Protein AF-A0A949PDV0-F1 (afdb_monomer)

Structure (mmCIF, N/CA/C/O backbone):
data_AF-A0A949PDV0-F1
#
_entry.id   AF-A0A949PDV0-F1
#
loop_
_atom_site.group_PDB
_atom_site.id
_atom_site.type_symbol
_atom_site.label_atom_id
_atom_site.label_alt_id
_atom_site.label_comp_id
_atom_site.label_asym_id
_atom_site.label_entity_id
_atom_site.label_seq_id
_atom_site.pdbx_PDB_ins_code
_atom_site.Cartn_x
_atom_site.Cartn_y
_atom_site.Cartn_z
_atom_site.occupancy
_atom_site.B_iso_or_equiv
_atom_site.auth_seq_id
_atom_site.auth_comp_id
_atom_site.auth_asym_id
_atom_site.auth_atom_id
_atom_site.pdbx_PDB_model_num
ATOM 1 N N . MET A 1 1 ? -20.253 -11.329 19.071 1.00 44.50 1 MET A N 1
ATOM 2 C CA . MET A 1 1 ? -20.147 -9.986 18.462 1.00 44.50 1 MET A CA 1
ATOM 3 C C . MET A 1 1 ? -18.861 -9.946 17.662 1.00 44.50 1 MET A C 1
ATOM 5 O O . MET A 1 1 ? -17.812 -10.178 18.251 1.00 44.50 1 MET A O 1
ATOM 9 N N . HIS A 1 2 ? -18.927 -9.722 16.348 1.00 56.91 2 HIS A N 1
ATOM 10 C CA . HIS A 1 2 ? -17.714 -9.407 15.592 1.00 56.91 2 HIS A CA 1
ATOM 11 C C . HIS A 1 2 ? -17.181 -8.074 16.117 1.00 56.91 2 HIS A C 1
ATOM 13 O O . HIS A 1 2 ? -17.910 -7.084 16.140 1.00 56.91 2 HIS A O 1
ATOM 19 N N . LYS A 1 3 ? -15.952 -8.083 16.635 1.00 70.50 3 LYS A N 1
ATOM 20 C CA . LYS A 1 3 ? -15.282 -6.863 17.076 1.00 70.50 3 LYS A CA 1
ATOM 21 C C . LYS A 1 3 ? -15.014 -6.012 15.840 1.00 70.50 3 LYS A C 1
ATOM 23 O O . LYS A 1 3 ? -14.567 -6.546 14.828 1.00 70.50 3 LYS A O 1
ATOM 28 N N . GLU A 1 4 ? -15.309 -4.722 15.936 1.00 84.19 4 GLU A N 1
ATOM 29 C CA . GLU A 1 4 ? -15.043 -3.775 14.859 1.00 84.19 4 GLU A CA 1
ATOM 30 C C . GLU A 1 4 ? -13.563 -3.852 14.431 1.00 84.19 4 GLU A C 1
ATOM 32 O O . GLU A 1 4 ? -12.682 -3.831 15.305 1.00 84.19 4 GLU A O 1
ATOM 37 N N . PRO A 1 5 ? -13.275 -4.008 13.125 1.00 89.12 5 PRO A N 1
ATOM 38 C CA . PRO A 1 5 ? -11.912 -4.001 12.616 1.00 89.12 5 PRO A CA 1
ATOM 39 C C . PRO A 1 5 ? -11.214 -2.675 12.902 1.00 89.12 5 PRO A C 1
ATOM 41 O O . PRO A 1 5 ? -11.834 -1.615 12.897 1.00 89.12 5 PRO A O 1
ATOM 44 N N . ARG A 1 6 ? -9.897 -2.731 13.102 1.00 95.81 6 ARG A N 1
ATOM 45 C CA . ARG A 1 6 ? -9.082 -1.516 13.209 1.00 95.81 6 ARG A CA 1
ATOM 46 C C . ARG A 1 6 ? -9.005 -0.818 11.854 1.00 95.81 6 ARG A C 1
ATOM 48 O O . ARG A 1 6 ? -8.781 -1.485 10.844 1.00 95.81 6 ARG A O 1
ATOM 55 N N . ILE A 1 7 ? -9.079 0.508 11.849 1.00 98.31 7 ILE A N 1
ATOM 56 C CA . ILE A 1 7 ? -8.706 1.303 10.679 1.00 98.31 7 ILE A CA 1
ATOM 57 C C . ILE A 1 7 ? -7.231 1.658 10.765 1.00 98.31 7 ILE A C 1
ATOM 59 O O . ILE A 1 7 ? -6.751 2.121 11.801 1.00 98.31 7 ILE A O 1
ATOM 63 N N . ILE A 1 8 ? -6.507 1.445 9.675 1.00 98.69 8 ILE A N 1
ATOM 64 C CA . ILE A 1 8 ? -5.105 1.824 9.581 1.00 98.69 8 ILE A CA 1
ATOM 65 C C . ILE A 1 8 ? -4.857 2.765 8.410 1.00 98.69 8 ILE A C 1
ATOM 67 O O . ILE A 1 8 ? -5.465 2.653 7.351 1.00 98.69 8 ILE A O 1
ATOM 71 N N . TYR A 1 9 ? -3.901 3.659 8.611 1.00 98.75 9 TYR A N 1
ATOM 72 C CA . TYR A 1 9 ? -3.373 4.561 7.600 1.00 98.75 9 TYR A CA 1
ATOM 73 C C . TYR A 1 9 ? -1.863 4.414 7.520 1.00 98.75 9 TYR A C 1
ATOM 75 O O . TYR A 1 9 ? -1.213 4.000 8.480 1.00 98.75 9 TYR A O 1
ATOM 83 N N . SER A 1 10 ? -1.276 4.812 6.397 1.00 98.31 10 SER A N 1
ATOM 84 C CA . SER A 1 10 ? 0.177 4.826 6.260 1.00 98.31 10 SER A CA 1
ATOM 85 C C . SER A 1 10 ? 0.655 5.960 5.370 1.00 98.31 10 SER A C 1
ATOM 87 O O . SER A 1 10 ? 0.132 6.127 4.271 1.00 98.31 10 SER A O 1
ATOM 89 N N . LEU A 1 11 ? 1.708 6.664 5.776 1.00 97.75 11 LEU A N 1
ATOM 90 C CA . LEU A 1 11 ? 2.323 7.713 4.969 1.00 97.75 11 LEU A CA 1
ATOM 91 C C . LEU A 1 11 ? 3.849 7.656 5.057 1.00 97.75 11 LEU A C 1
ATOM 93 O O . LEU A 1 11 ? 4.428 7.806 6.131 1.00 97.75 11 LEU A O 1
ATOM 97 N N . SER A 1 12 ? 4.503 7.517 3.902 1.00 96.38 12 SER A N 1
ATOM 98 C CA . SER A 1 12 ? 5.911 7.887 3.764 1.00 96.38 12 SER A CA 1
ATOM 99 C C . SER A 1 12 ? 6.007 9.252 3.093 1.00 96.38 12 SER A C 1
ATOM 101 O O . SER A 1 12 ? 5.534 9.444 1.973 1.00 96.38 12 SER A O 1
ATOM 103 N N . ALA A 1 13 ? 6.638 10.203 3.772 1.00 96.00 13 ALA A N 1
ATOM 104 C CA . ALA A 1 13 ? 6.957 11.509 3.223 1.00 96.00 13 ALA A CA 1
ATOM 105 C C . ALA A 1 13 ? 8.160 11.465 2.271 1.00 96.00 13 ALA A C 1
ATOM 107 O O . ALA A 1 13 ? 8.330 12.381 1.463 1.00 96.00 13 ALA A O 1
ATOM 108 N N . PHE A 1 14 ? 8.982 10.412 2.322 1.00 95.75 14 PHE A N 1
ATOM 109 C CA . PHE A 1 14 ? 10.193 10.308 1.509 1.00 95.75 14 PHE A CA 1
ATOM 110 C C . PHE A 1 14 ? 9.944 10.460 -0.010 1.00 95.75 14 PHE A C 1
ATOM 112 O O . PHE A 1 14 ? 10.633 11.278 -0.629 1.00 95.75 14 PHE A O 1
ATOM 119 N N . PRO A 1 15 ? 8.959 9.789 -0.645 1.00 94.19 15 PRO A N 1
ATOM 120 C CA . PRO A 1 15 ? 8.647 10.017 -2.060 1.00 94.19 15 PRO A CA 1
ATOM 121 C C . PRO A 1 15 ? 8.226 11.463 -2.380 1.00 94.19 15 PRO A C 1
ATOM 123 O O . PRO A 1 15 ? 8.574 11.984 -3.443 1.00 94.19 15 PRO A O 1
ATOM 126 N N . LEU A 1 16 ? 7.509 12.126 -1.462 1.00 93.69 16 LEU A N 1
ATOM 127 C CA . LEU A 1 16 ? 6.984 13.487 -1.641 1.00 93.69 16 LEU A CA 1
ATOM 128 C C . LEU A 1 16 ? 8.109 14.520 -1.667 1.00 93.69 16 LEU A C 1
ATOM 130 O O . LEU A 1 16 ? 8.206 15.314 -2.603 1.00 93.69 16 LEU A O 1
ATOM 134 N N . ILE A 1 17 ? 8.989 14.483 -0.661 1.00 94.50 17 ILE A N 1
ATOM 135 C CA . ILE A 1 17 ? 10.087 15.453 -0.533 1.00 94.50 17 ILE A CA 1
ATOM 136 C C . ILE A 1 17 ? 11.155 15.261 -1.614 1.00 94.50 17 ILE A C 1
ATOM 138 O O . ILE A 1 17 ? 11.882 16.195 -1.934 1.00 94.50 17 ILE A O 1
ATOM 142 N N . ASN A 1 18 ? 11.215 14.072 -2.220 1.00 94.88 18 ASN A N 1
ATOM 143 C CA . ASN A 1 18 ? 12.114 13.763 -3.329 1.00 94.88 18 ASN A CA 1
ATOM 144 C C . ASN A 1 18 ? 11.473 13.981 -4.709 1.00 94.88 18 ASN A C 1
ATOM 146 O O . ASN A 1 18 ? 12.005 13.488 -5.705 1.00 94.88 18 ASN A O 1
ATOM 150 N N . ASN A 1 19 ? 10.347 14.702 -4.791 1.00 92.50 19 ASN A N 1
ATOM 151 C CA . ASN A 1 19 ? 9.668 15.057 -6.040 1.00 92.50 19 ASN A CA 1
ATOM 152 C C . ASN A 1 19 ? 9.434 13.836 -6.951 1.00 92.50 19 ASN A C 1
ATOM 154 O O . ASN A 1 19 ? 9.813 13.819 -8.125 1.00 92.50 19 ASN A O 1
ATOM 158 N N . ARG A 1 20 ? 8.884 12.751 -6.392 1.00 91.31 20 ARG A N 1
ATOM 159 C CA . ARG A 1 20 ? 8.626 11.526 -7.161 1.00 91.31 20 ARG A CA 1
ATOM 160 C C . ARG A 1 20 ? 7.675 11.735 -8.330 1.00 91.31 20 ARG A C 1
ATOM 162 O O . ARG A 1 20 ? 7.894 11.142 -9.378 1.00 91.31 20 ARG A O 1
ATOM 169 N N . TRP A 1 21 ? 6.648 12.556 -8.150 1.00 89.69 21 TRP A N 1
ATOM 170 C CA . TRP A 1 21 ? 5.606 12.761 -9.157 1.00 89.69 21 TRP A CA 1
ATOM 171 C C . TRP A 1 21 ? 5.918 13.904 -10.126 1.00 89.69 21 TRP A C 1
ATOM 173 O O . TRP A 1 21 ? 5.063 14.257 -10.926 1.00 89.69 21 TRP A O 1
ATOM 183 N N . PHE A 1 22 ? 7.107 14.515 -10.046 1.00 91.12 22 PHE A N 1
ATOM 184 C CA . PHE A 1 22 ? 7.458 15.713 -10.821 1.00 91.12 22 PHE A CA 1
ATOM 185 C C . PHE A 1 22 ? 6.490 16.896 -10.608 1.00 91.12 22 PHE A C 1
ATOM 187 O O . PHE A 1 22 ? 6.351 17.764 -11.463 1.00 91.12 22 PHE A O 1
ATOM 194 N N . GLN A 1 23 ? 5.846 16.953 -9.439 1.00 91.44 23 GLN A N 1
ATOM 195 C CA . GLN A 1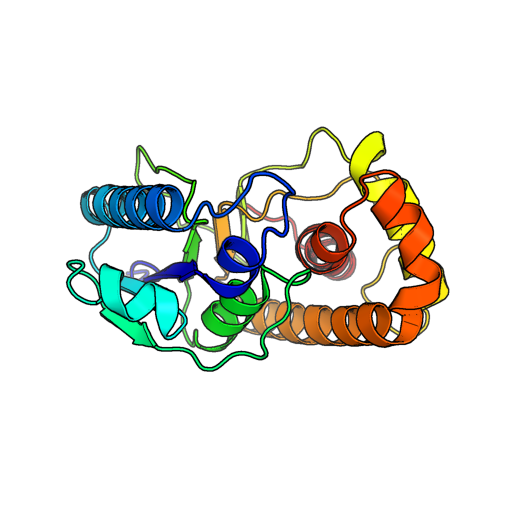 23 ? 4.903 18.004 -9.031 1.00 91.44 23 GLN A CA 1
ATOM 196 C C . GLN A 1 23 ? 5.486 18.954 -7.969 1.00 91.44 23 GLN A C 1
ATOM 198 O O . GLN A 1 23 ? 4.764 19.741 -7.357 1.00 91.44 23 GLN A O 1
ATOM 203 N N . GLY A 1 24 ? 6.795 18.883 -7.733 1.00 92.94 24 GLY A N 1
ATOM 204 C CA . GLY A 1 24 ? 7.477 19.583 -6.652 1.00 92.94 24 GLY A CA 1
ATOM 205 C C . GLY A 1 24 ? 7.312 18.880 -5.303 1.00 92.94 24 GLY A C 1
ATOM 206 O O . GLY A 1 24 ? 6.888 17.727 -5.218 1.00 92.94 24 GLY A O 1
ATOM 207 N N . ASN A 1 25 ? 7.679 19.582 -4.231 1.00 93.12 25 ASN A N 1
ATOM 208 C CA . ASN A 1 25 ? 7.491 19.088 -2.872 1.00 93.12 25 ASN A CA 1
ATOM 209 C C . ASN A 1 25 ? 6.032 19.302 -2.438 1.00 93.12 25 ASN A C 1
ATOM 211 O O . ASN A 1 25 ? 5.623 20.434 -2.188 1.00 93.12 25 ASN A O 1
ATOM 215 N N . LYS A 1 26 ? 5.273 18.206 -2.339 1.00 94.31 26 LYS A N 1
ATOM 216 C CA . LYS A 1 26 ? 3.855 18.179 -1.932 1.00 94.31 26 LYS A CA 1
ATOM 217 C C . LYS A 1 26 ? 3.633 17.758 -0.481 1.00 94.31 26 LYS A C 1
ATOM 219 O O . LYS A 1 26 ? 2.551 17.292 -0.120 1.00 94.31 26 LYS A O 1
ATOM 224 N N . LEU A 1 27 ? 4.660 17.894 0.361 1.00 96.31 27 LEU A N 1
ATOM 225 C CA . LEU A 1 27 ? 4.597 17.484 1.761 1.00 96.31 27 LEU A CA 1
ATOM 226 C C . LEU A 1 27 ? 3.459 18.189 2.505 1.00 96.31 27 LEU A C 1
ATOM 228 O O . LEU A 1 27 ? 2.643 17.517 3.121 1.00 96.31 27 LEU A O 1
ATOM 232 N N . LYS A 1 28 ? 3.370 19.522 2.423 1.00 97.12 28 LYS A N 1
ATOM 233 C CA . LYS A 1 28 ? 2.381 20.302 3.184 1.00 97.12 28 LYS A CA 1
ATOM 234 C C . LYS A 1 28 ? 0.948 19.884 2.849 1.00 97.12 28 LYS A C 1
ATOM 236 O O . LYS A 1 28 ? 0.169 19.605 3.756 1.00 97.12 28 LYS A O 1
ATOM 241 N N . GLU A 1 29 ? 0.615 19.813 1.564 1.00 96.75 29 GLU A N 1
ATOM 242 C CA . GLU A 1 29 ? -0.710 19.402 1.099 1.00 96.75 29 GLU A CA 1
ATOM 243 C C . GLU A 1 29 ? -1.031 17.971 1.537 1.00 96.75 29 GLU A C 1
ATOM 245 O O . GLU A 1 29 ? -2.126 17.713 2.031 1.00 96.75 29 GLU A O 1
ATOM 250 N N . THR A 1 30 ? -0.059 17.059 1.451 1.00 97.50 30 THR A N 1
ATOM 251 C CA . THR A 1 30 ? -0.261 15.659 1.847 1.00 97.50 30 THR A CA 1
ATOM 252 C C . THR A 1 30 ? -0.440 15.499 3.356 1.00 97.50 30 THR A C 1
ATOM 254 O O . THR A 1 30 ? -1.259 14.688 3.781 1.00 97.50 30 THR A O 1
ATOM 257 N N . ILE A 1 31 ? 0.268 16.281 4.179 1.00 98.38 31 ILE A N 1
ATOM 258 C CA . ILE A 1 31 ? 0.073 16.301 5.636 1.00 98.38 31 ILE A CA 1
ATOM 259 C C . ILE A 1 31 ? -1.359 16.729 5.975 1.00 98.38 31 ILE A C 1
ATOM 261 O O . ILE A 1 31 ? -2.022 16.053 6.760 1.00 98.38 31 ILE A O 1
ATOM 265 N N . TYR A 1 32 ? -1.866 17.804 5.360 1.00 98.31 32 TYR A N 1
ATOM 266 C CA . TYR A 1 32 ? -3.241 18.253 5.601 1.00 98.31 32 TYR A CA 1
ATOM 267 C C . TYR A 1 32 ? -4.285 17.261 5.099 1.00 98.31 32 TYR A C 1
ATOM 269 O O . TYR A 1 32 ? -5.250 16.991 5.808 1.00 98.31 32 TYR A O 1
ATOM 277 N N . MET A 1 33 ? -4.076 16.687 3.916 1.00 98.25 33 MET A N 1
ATOM 278 C CA . MET A 1 33 ? -4.960 15.670 3.354 1.00 98.25 33 MET A CA 1
ATOM 279 C C . MET A 1 33 ? -5.023 14.428 4.254 1.00 98.25 33 MET A C 1
ATOM 281 O O . MET A 1 33 ? -6.111 13.981 4.604 1.00 98.25 33 MET A O 1
ATOM 285 N N . THR A 1 34 ? -3.865 13.957 4.729 1.00 98.44 34 THR A N 1
ATOM 286 C CA . THR A 1 34 ? -3.761 12.817 5.653 1.00 98.44 34 THR A CA 1
ATOM 287 C C . THR A 1 34 ? -4.480 13.098 6.967 1.00 98.44 34 THR A C 1
ATOM 289 O O . THR A 1 34 ? -5.286 12.286 7.412 1.00 98.44 34 THR A O 1
ATOM 292 N N . ALA A 1 35 ? -4.221 14.259 7.576 1.00 98.44 35 ALA A N 1
ATOM 293 C CA . ALA A 1 35 ? -4.898 14.669 8.800 1.00 98.44 35 ALA A CA 1
ATOM 294 C C . ALA A 1 35 ? -6.418 14.703 8.611 1.00 98.44 35 ALA A C 1
ATOM 296 O O . ALA A 1 35 ? -7.152 14.160 9.432 1.00 98.44 35 ALA A O 1
ATOM 297 N N . LEU A 1 36 ? -6.892 15.289 7.510 1.00 98.25 36 LEU A N 1
ATOM 298 C CA . LEU A 1 36 ? -8.317 15.380 7.223 1.00 98.25 36 LEU A CA 1
ATOM 299 C C . LEU A 1 36 ? -8.944 13.996 7.004 1.00 98.25 36 LEU A C 1
ATOM 301 O O . LEU A 1 36 ? -9.996 13.730 7.574 1.00 98.25 36 LEU A O 1
ATOM 305 N N . SER A 1 37 ? -8.299 13.101 6.251 1.00 98.44 37 SER A N 1
ATOM 306 C CA . SER A 1 37 ? -8.793 11.733 6.033 1.00 98.44 37 SER A CA 1
ATOM 307 C C . SER A 1 37 ? -8.938 10.960 7.353 1.00 98.44 37 SER A C 1
ATOM 309 O O . SER A 1 37 ? -9.997 10.391 7.624 1.00 98.44 37 SER A O 1
ATOM 311 N N . VAL A 1 38 ? -7.929 11.029 8.232 1.00 98.38 38 VAL A N 1
ATOM 312 C CA . VAL A 1 38 ? -7.974 10.412 9.570 1.00 98.38 38 VAL A CA 1
ATOM 313 C C . VAL A 1 38 ? -9.117 10.988 10.414 1.00 98.38 38 VAL A C 1
ATOM 315 O O . VAL A 1 38 ? -9.870 10.236 11.032 1.00 98.38 38 VAL A O 1
ATOM 318 N N . LEU A 1 39 ? -9.292 12.314 10.416 1.00 97.38 39 LEU A N 1
ATOM 319 C CA . LEU A 1 39 ? -10.371 12.976 11.159 1.00 97.38 39 LEU A CA 1
ATOM 320 C C . LEU A 1 39 ? -11.765 12.606 10.631 1.00 97.38 39 LEU A C 1
ATOM 322 O O . LEU A 1 39 ? -12.686 12.445 11.427 1.00 97.38 39 LEU A O 1
ATOM 326 N N . TYR A 1 40 ? -11.927 12.414 9.319 1.00 97.38 40 TYR A N 1
ATOM 327 C CA . TYR A 1 40 ? -13.178 11.904 8.746 1.00 97.38 40 TYR A CA 1
ATOM 328 C C . TYR A 1 40 ? -13.473 10.474 9.204 1.00 97.38 40 TYR A C 1
ATOM 330 O O . TYR A 1 40 ? -14.626 10.145 9.479 1.00 97.38 40 TYR A O 1
ATOM 338 N N . SER A 1 41 ? -12.449 9.633 9.351 1.00 97.38 41 SER A N 1
ATOM 339 C CA . SER A 1 41 ? -12.631 8.276 9.872 1.00 97.38 41 SER A CA 1
ATOM 340 C C . SER A 1 41 ? -13.038 8.234 11.345 1.00 97.38 41 SER A C 1
ATOM 342 O O . SER A 1 41 ? -13.804 7.351 11.728 1.00 97.38 41 SER A O 1
ATOM 344 N N . HIS A 1 42 ? -12.638 9.221 12.153 1.00 96.62 42 HIS A N 1
ATOM 345 C CA . HIS A 1 42 ? -13.107 9.353 13.539 1.00 96.62 42 HIS A 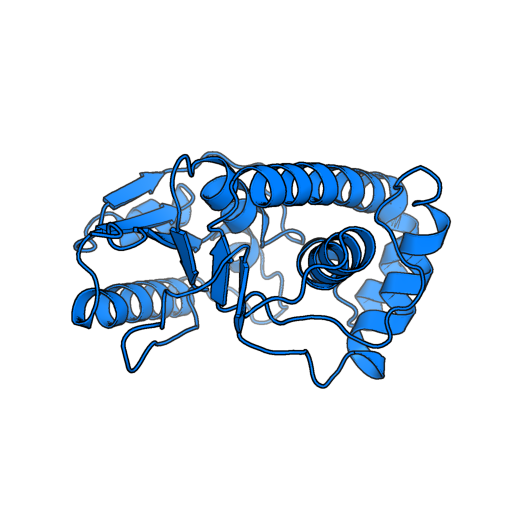CA 1
ATOM 346 C C . HIS A 1 42 ? -14.612 9.621 13.673 1.00 96.62 42 HIS A C 1
ATOM 348 O O . HIS A 1 42 ? -15.166 9.428 14.752 1.00 96.62 42 HIS A O 1
ATOM 354 N N . LEU A 1 43 ? -15.298 10.018 12.596 1.00 95.88 43 LEU A N 1
ATOM 355 C CA . LEU A 1 43 ? -16.761 10.111 12.595 1.00 95.88 43 LEU A CA 1
ATOM 356 C C . LEU A 1 43 ? -17.436 8.730 12.663 1.00 95.88 43 LEU A C 1
ATOM 358 O O . LEU A 1 43 ? -18.629 8.650 12.951 1.00 95.88 43 LEU A O 1
ATOM 362 N N . TRP A 1 44 ? -16.695 7.652 12.383 1.00 95.94 44 TRP A N 1
ATOM 363 C CA . TRP A 1 44 ? -17.241 6.305 12.206 1.00 95.94 44 TRP A CA 1
ATOM 364 C C . TRP A 1 44 ? -16.563 5.233 13.064 1.00 95.94 44 TRP A C 1
ATOM 366 O O . TRP A 1 44 ? -17.197 4.204 13.311 1.00 95.94 44 TRP A O 1
ATOM 376 N N . TYR A 1 45 ? -15.314 5.456 13.491 1.00 96.12 45 TYR A N 1
ATOM 377 C CA . TYR A 1 45 ? -14.472 4.446 14.138 1.00 96.12 45 TYR A CA 1
ATOM 378 C C . TYR A 1 45 ? -13.664 5.001 15.310 1.00 96.12 45 TYR A C 1
ATOM 380 O O . TYR A 1 45 ? -13.167 6.128 15.273 1.00 96.12 45 TYR A O 1
ATOM 388 N N . GLU A 1 46 ? -13.472 4.160 16.326 1.00 94.38 46 GLU A N 1
ATOM 389 C CA . GLU A 1 46 ? -12.687 4.495 17.521 1.00 94.38 46 GLU A CA 1
ATOM 390 C C . GLU A 1 46 ? -11.227 4.010 17.431 1.00 94.38 46 GLU A C 1
ATOM 392 O O . GLU A 1 46 ? -10.307 4.721 17.833 1.00 94.38 46 GLU A O 1
ATOM 397 N N . ASP A 1 47 ? -10.990 2.806 16.894 1.00 96.81 47 ASP A N 1
ATOM 398 C CA . ASP A 1 47 ? -9.651 2.198 16.799 1.00 96.81 47 ASP A CA 1
ATOM 399 C C . ASP A 1 47 ? -8.989 2.557 15.462 1.00 96.81 47 ASP A C 1
ATOM 401 O O . ASP A 1 47 ? -9.136 1.843 14.465 1.00 96.81 47 ASP A O 1
ATOM 405 N N . ILE A 1 48 ? -8.268 3.681 15.460 1.00 98.38 48 ILE A N 1
ATOM 406 C CA . ILE A 1 48 ? -7.511 4.187 14.310 1.00 98.38 48 ILE A CA 1
ATOM 407 C C . ILE A 1 48 ? -6.013 4.226 14.641 1.00 98.38 48 ILE A C 1
ATOM 409 O O . ILE A 1 48 ? -5.606 4.767 15.675 1.00 98.38 48 ILE A O 1
ATOM 413 N N . GLU A 1 49 ? -5.181 3.684 13.749 1.00 98.62 49 GLU A N 1
ATOM 414 C CA . GLU A 1 49 ? -3.718 3.745 13.848 1.00 98.62 49 GLU A CA 1
ATOM 415 C C . GLU A 1 49 ? -3.084 4.276 12.552 1.00 98.62 49 GLU A C 1
ATOM 417 O O . GLU A 1 49 ? -3.323 3.763 11.462 1.00 98.62 49 GLU A O 1
ATOM 422 N N . LEU A 1 50 ? -2.246 5.304 12.666 1.00 98.81 50 LEU A N 1
ATOM 423 C CA . LEU A 1 50 ? -1.537 5.939 11.561 1.00 98.81 50 LEU A CA 1
ATOM 424 C C . LEU A 1 50 ? -0.042 5.608 11.632 1.00 98.81 50 LEU A C 1
ATOM 426 O O . LEU A 1 50 ? 0.646 6.002 12.571 1.00 98.81 50 LEU A O 1
ATOM 430 N N . TYR A 1 51 ? 0.477 4.937 10.607 1.00 98.69 51 TYR A N 1
ATOM 431 C CA . TYR A 1 51 ? 1.892 4.592 10.479 1.00 98.69 51 TYR A CA 1
ATOM 432 C C . TYR A 1 51 ? 2.636 5.628 9.628 1.00 98.69 51 TYR A C 1
ATOM 434 O O . TYR A 1 51 ? 2.292 5.849 8.467 1.00 98.69 51 TYR A O 1
ATOM 442 N N . VAL A 1 52 ? 3.668 6.268 10.173 1.00 98.31 52 VAL A N 1
ATOM 443 C CA . VAL A 1 52 ? 4.354 7.399 9.516 1.00 98.31 52 VAL A CA 1
ATOM 444 C C . VAL A 1 52 ? 5.866 7.306 9.641 1.00 98.31 52 VAL A C 1
ATOM 446 O O . VAL A 1 52 ? 6.378 6.834 10.652 1.00 98.31 52 VAL A O 1
ATOM 449 N N . ASP A 1 53 ? 6.595 7.782 8.630 1.00 97.19 53 ASP A N 1
ATOM 450 C CA . ASP A 1 53 ? 8.042 7.983 8.763 1.00 97.19 53 ASP A CA 1
ATOM 451 C C . ASP A 1 53 ? 8.384 9.207 9.634 1.00 97.19 53 ASP A C 1
ATOM 453 O O . ASP A 1 53 ? 7.521 10.009 9.997 1.00 97.19 53 ASP A O 1
ATOM 457 N N . GLU A 1 54 ? 9.667 9.370 9.963 1.00 96.62 54 GLU A N 1
ATOM 458 C CA . GLU A 1 54 ? 10.156 10.438 10.848 1.00 96.62 54 GLU A CA 1
ATOM 459 C C . GLU A 1 54 ? 9.784 11.850 10.364 1.00 96.62 54 GLU A C 1
ATOM 461 O O . GLU A 1 54 ? 9.565 12.756 11.167 1.00 96.62 54 GLU A O 1
ATOM 466 N N . THR A 1 55 ? 9.700 12.058 9.048 1.00 96.69 55 THR A N 1
ATOM 467 C CA . THR A 1 55 ? 9.369 13.372 8.485 1.00 96.69 55 THR A CA 1
ATOM 468 C C . THR A 1 55 ? 7.888 13.674 8.671 1.00 96.69 55 THR A C 1
ATOM 470 O O . THR A 1 55 ? 7.548 14.761 9.131 1.00 96.69 55 THR A O 1
ATOM 473 N N . ALA A 1 56 ? 7.008 12.719 8.364 1.00 97.56 56 ALA A N 1
ATOM 474 C CA . ALA A 1 56 ? 5.571 12.878 8.568 1.00 97.56 56 ALA A CA 1
ATOM 475 C C . ALA A 1 56 ? 5.191 12.925 10.062 1.00 97.56 56 ALA A C 1
ATOM 477 O O . ALA A 1 56 ? 4.322 13.711 10.452 1.00 97.56 56 ALA A O 1
ATOM 478 N N . TYR A 1 57 ? 5.882 12.157 10.912 1.00 98.12 57 TYR A N 1
ATOM 479 C CA . TYR A 1 57 ? 5.634 12.100 12.356 1.00 98.12 57 TYR A CA 1
ATOM 480 C C . TYR A 1 57 ? 5.713 13.478 13.024 1.00 98.12 57 TYR A C 1
ATOM 482 O O . TYR A 1 57 ? 4.850 13.813 13.831 1.00 98.12 57 TYR A O 1
ATOM 490 N N . LYS A 1 58 ? 6.673 14.323 12.616 1.00 97.69 58 LYS A N 1
ATOM 491 C CA . LYS A 1 58 ? 6.855 15.697 13.133 1.00 97.69 58 LYS A CA 1
ATOM 492 C C . LYS A 1 58 ? 5.593 16.559 13.044 1.00 97.69 58 LYS A C 1
ATOM 494 O O . LYS A 1 58 ? 5.432 17.472 13.846 1.00 97.69 58 LYS A O 1
ATOM 499 N N . TYR A 1 59 ? 4.710 16.267 12.090 1.00 98.12 59 TYR A N 1
ATOM 500 C CA . TYR A 1 59 ? 3.482 17.024 11.860 1.00 98.12 59 TYR A CA 1
ATOM 501 C C . TYR A 1 59 ? 2.222 16.308 12.355 1.00 98.12 59 TYR A C 1
ATOM 503 O O . TYR A 1 59 ? 1.251 16.972 12.701 1.00 98.12 59 TYR A O 1
ATOM 511 N N . LEU A 1 60 ? 2.216 14.971 12.360 1.00 98.25 60 LEU A N 1
ATOM 512 C CA . LEU A 1 60 ? 0.998 14.178 12.551 1.00 98.25 60 LEU A CA 1
ATOM 513 C C . LEU A 1 60 ? 0.878 13.542 13.942 1.00 98.25 60 LEU A C 1
ATOM 515 O O . LEU A 1 60 ? -0.199 13.055 14.264 1.00 98.25 60 LEU A O 1
ATOM 519 N N . TYR A 1 61 ? 1.922 13.573 14.783 1.00 97.81 61 TYR A N 1
ATOM 520 C CA . TYR A 1 61 ? 1.938 12.891 16.092 1.00 97.81 61 TYR A CA 1
ATOM 521 C C . TYR A 1 61 ? 0.827 13.313 17.072 1.00 97.81 61 TYR A C 1
ATOM 523 O O . TYR A 1 61 ? 0.544 12.579 18.013 1.00 97.81 61 TYR A O 1
ATOM 531 N N . MET A 1 62 ? 0.214 14.486 16.870 1.00 96.25 62 MET A N 1
ATOM 532 C CA . MET A 1 62 ? -0.862 15.019 17.718 1.00 96.25 62 MET A CA 1
ATOM 533 C C . MET A 1 62 ? -2.271 14.686 17.215 1.00 96.25 62 MET A C 1
ATOM 535 O O . MET A 1 62 ? -3.246 15.155 17.801 1.00 96.25 62 MET A O 1
ATOM 539 N N . LEU A 1 63 ? -2.407 13.942 16.112 1.00 97.88 63 LEU A N 1
ATOM 540 C CA . LEU A 1 63 ? -3.725 13.505 15.659 1.00 97.88 63 LEU A CA 1
ATOM 541 C C . LEU A 1 63 ? -4.408 12.655 16.742 1.00 97.88 63 LEU A C 1
ATOM 543 O O . LEU A 1 63 ? -3.719 11.926 17.454 1.00 97.88 63 LEU A O 1
ATOM 547 N N . PRO A 1 64 ? -5.748 12.695 16.853 1.00 96.56 64 PRO A N 1
ATOM 548 C CA . PRO A 1 64 ? -6.503 11.985 17.890 1.00 96.56 64 PRO A CA 1
ATOM 549 C C . PRO A 1 64 ? -6.594 10.462 17.656 1.00 96.56 64 PRO A C 1
ATOM 551 O O . PRO A 1 64 ? -7.591 9.831 17.984 1.00 96.56 64 PRO A O 1
ATOM 554 N N . CYS A 1 65 ? -5.540 9.858 17.112 1.00 97.94 65 CYS A N 1
ATOM 555 C CA . CYS A 1 65 ? -5.404 8.435 16.829 1.00 97.94 65 CYS A CA 1
ATOM 556 C C . CYS A 1 65 ? -4.050 7.937 17.349 1.00 97.94 65 CYS A C 1
ATOM 558 O O . CYS A 1 65 ? -3.181 8.729 17.724 1.00 97.94 65 CYS A O 1
ATOM 560 N N . LYS A 1 66 ? -3.822 6.622 17.347 1.00 98.12 66 LYS A N 1
ATOM 561 C CA . LYS A 1 66 ? -2.480 6.110 17.632 1.00 98.12 66 LYS A CA 1
ATOM 562 C C . LYS A 1 66 ? -1.565 6.427 16.448 1.00 98.12 66 LYS A C 1
ATOM 564 O O . LYS A 1 66 ? -1.801 5.934 15.351 1.00 98.12 66 LYS A O 1
ATOM 569 N N . VAL A 1 67 ? -0.500 7.193 16.664 1.00 98.56 67 VAL A N 1
ATOM 570 C CA . VAL A 1 67 ? 0.498 7.484 15.624 1.00 98.56 67 VAL A CA 1
ATOM 571 C C . VAL A 1 67 ? 1.757 6.665 15.885 1.00 98.56 67 VAL A C 1
ATOM 573 O O . VAL A 1 67 ? 2.429 6.849 16.898 1.00 98.56 67 VAL A O 1
ATOM 576 N N . THR A 1 68 ? 2.079 5.754 14.972 1.00 98.38 68 THR A N 1
ATOM 577 C CA . THR A 1 68 ? 3.214 4.835 15.092 1.00 98.38 68 THR A CA 1
ATOM 578 C C . THR A 1 68 ? 4.320 5.247 14.124 1.00 98.38 68 THR A C 1
ATOM 580 O O . THR A 1 68 ? 4.141 5.232 12.905 1.00 98.38 68 THR A O 1
ATOM 583 N N . LEU A 1 69 ? 5.485 5.602 14.671 1.00 97.75 69 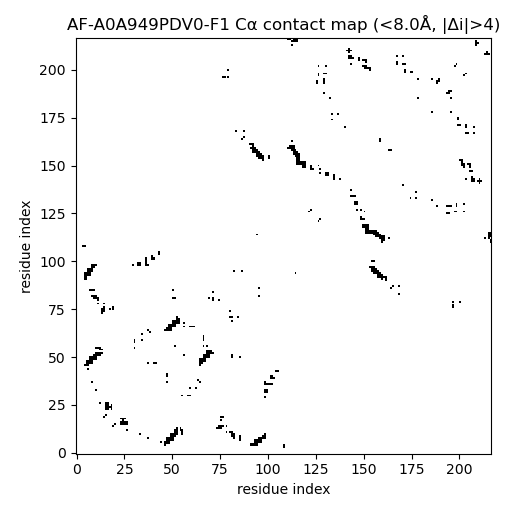LEU A N 1
ATOM 584 C CA . LEU A 1 69 ? 6.689 5.858 13.885 1.00 97.75 69 LEU A CA 1
ATOM 585 C C . LEU A 1 69 ? 7.198 4.544 13.275 1.00 97.75 69 LEU A C 1
ATOM 587 O O . LEU A 1 69 ? 7.417 3.571 13.996 1.00 97.75 69 LEU A O 1
ATOM 591 N N . ILE A 1 70 ? 7.412 4.524 11.961 1.00 95.94 70 ILE A N 1
ATOM 592 C CA . ILE A 1 70 ? 7.977 3.379 11.241 1.00 95.94 70 ILE A CA 1
ATOM 593 C C . ILE A 1 70 ? 9.351 3.719 10.674 1.00 95.94 70 ILE A C 1
ATOM 595 O O . ILE A 1 70 ? 9.588 4.822 10.179 1.00 95.94 70 ILE A O 1
ATOM 599 N N . ASN A 1 71 ? 10.250 2.738 10.719 1.00 91.31 71 ASN A N 1
ATOM 600 C CA . ASN A 1 71 ? 11.551 2.811 10.071 1.00 91.31 71 ASN A CA 1
ATOM 601 C C . ASN A 1 71 ? 11.545 1.877 8.859 1.00 91.31 71 ASN A C 1
ATOM 603 O O . ASN A 1 71 ? 11.793 0.681 8.988 1.00 91.31 71 ASN A O 1
ATOM 607 N N . ILE A 1 72 ? 11.202 2.429 7.698 1.00 87.25 72 ILE A N 1
ATOM 608 C CA . ILE A 1 72 ? 11.194 1.705 6.426 1.00 87.25 72 ILE A CA 1
ATOM 609 C C . ILE A 1 72 ? 12.340 2.179 5.541 1.00 87.25 72 ILE A C 1
ATOM 611 O O . ILE A 1 72 ? 12.750 3.341 5.595 1.00 87.25 72 ILE A O 1
ATOM 615 N N . ASP A 1 73 ? 12.821 1.276 4.692 1.00 88.06 73 ASP A N 1
ATOM 616 C CA . ASP A 1 73 ? 13.795 1.613 3.664 1.00 88.06 73 ASP A CA 1
ATOM 617 C C . ASP A 1 73 ? 13.272 2.736 2.749 1.00 88.06 73 ASP A C 1
ATOM 619 O O . ASP A 1 73 ? 12.121 2.738 2.293 1.00 88.06 73 ASP A 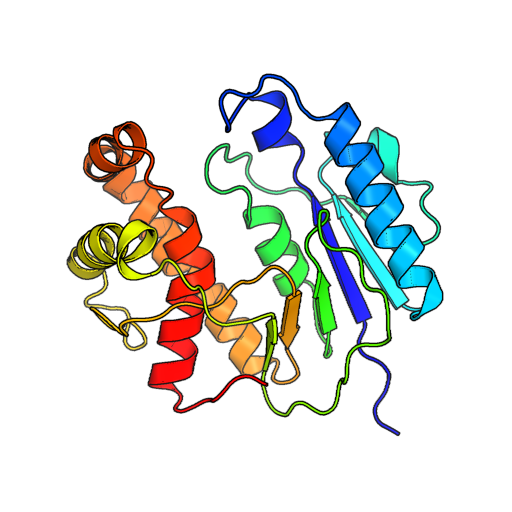O 1
ATOM 623 N N . LYS A 1 74 ? 14.135 3.724 2.511 1.00 88.88 74 LYS A N 1
ATOM 624 C CA . LYS A 1 74 ? 13.797 4.969 1.826 1.00 88.88 74 LYS A CA 1
ATOM 625 C C . LYS A 1 74 ? 13.806 4.743 0.321 1.00 88.88 74 LYS A C 1
ATOM 627 O O . LYS A 1 74 ? 14.817 4.948 -0.345 1.00 88.88 74 LYS A O 1
ATOM 632 N N . HIS A 1 75 ? 12.646 4.391 -0.228 1.00 89.44 75 HIS A N 1
ATOM 633 C CA . HIS A 1 75 ? 12.512 4.116 -1.653 1.00 89.44 75 HIS A CA 1
ATOM 634 C C . HIS A 1 75 ? 11.564 5.096 -2.347 1.00 89.44 75 HIS A C 1
ATOM 636 O O . HIS A 1 75 ? 10.354 5.096 -2.127 1.00 89.44 75 HIS A O 1
ATOM 642 N N . LYS A 1 76 ? 12.109 5.923 -3.247 1.00 91.31 76 LYS A N 1
ATOM 643 C CA . LYS A 1 76 ? 11.341 6.961 -3.951 1.00 91.31 76 LYS A CA 1
ATOM 644 C C . LYS A 1 76 ? 10.198 6.366 -4.783 1.00 91.31 76 LYS A C 1
ATOM 646 O O . LYS A 1 76 ? 9.106 6.915 -4.785 1.00 91.31 76 LYS A O 1
ATOM 651 N N . GLU A 1 77 ? 10.434 5.254 -5.481 1.00 91.62 77 GLU A N 1
ATOM 652 C CA . GLU A 1 77 ? 9.454 4.667 -6.413 1.00 91.62 77 GLU A CA 1
ATOM 653 C C . GLU A 1 77 ? 8.508 3.636 -5.788 1.00 91.62 77 GLU A C 1
ATOM 655 O O . GLU A 1 77 ? 7.509 3.295 -6.408 1.00 91.62 77 GLU A O 1
ATOM 660 N N . LEU A 1 78 ? 8.797 3.147 -4.581 1.00 93.50 78 LEU A N 1
ATOM 661 C CA . LEU A 1 78 ? 7.993 2.123 -3.907 1.00 93.50 78 LEU A CA 1
ATOM 662 C C . LEU A 1 78 ? 7.260 2.790 -2.745 1.00 93.50 78 LEU A C 1
ATOM 664 O O . LEU A 1 78 ? 7.482 2.493 -1.575 1.00 93.50 78 LEU A O 1
ATOM 668 N N . TRP A 1 79 ? 6.419 3.770 -3.079 1.00 91.44 79 TRP A N 1
ATOM 669 C CA . TRP A 1 79 ? 5.751 4.617 -2.086 1.00 91.44 79 TRP A CA 1
ATOM 670 C C . TRP A 1 79 ? 4.798 3.836 -1.177 1.00 91.44 79 TRP A C 1
ATOM 672 O O . TRP A 1 79 ? 4.574 4.244 -0.043 1.00 91.44 79 TRP A O 1
ATOM 682 N N . MET A 1 80 ? 4.272 2.704 -1.649 1.00 93.31 80 MET A N 1
ATOM 683 C CA . MET A 1 80 ? 3.402 1.822 -0.872 1.00 93.31 80 MET A CA 1
ATOM 684 C C . MET A 1 80 ? 4.142 0.998 0.191 1.00 93.31 80 MET A C 1
ATOM 686 O O . MET A 1 80 ? 3.482 0.297 0.951 1.00 93.31 80 MET A O 1
ATOM 690 N N . LYS A 1 81 ? 5.480 1.058 0.307 1.00 94.69 81 LYS A N 1
ATOM 691 C CA . LYS A 1 81 ? 6.210 0.297 1.347 1.00 94.69 81 LYS A CA 1
ATOM 692 C C . LYS A 1 81 ? 5.705 0.599 2.757 1.00 94.69 81 LYS A C 1
ATOM 694 O O . LYS A 1 81 ? 5.637 -0.305 3.585 1.00 94.69 81 LYS A O 1
ATOM 699 N N . SER A 1 82 ? 5.301 1.842 3.032 1.00 96.00 82 SER A N 1
ATOM 700 C CA . SER A 1 82 ? 4.684 2.199 4.317 1.00 96.00 82 SER A CA 1
ATOM 701 C C . SER A 1 82 ? 3.356 1.474 4.546 1.00 96.00 82 SER A C 1
ATOM 703 O O . SER A 1 82 ? 3.091 1.060 5.674 1.00 96.00 82 SER A O 1
ATOM 705 N N . LYS A 1 83 ? 2.552 1.274 3.492 1.00 97.38 83 LYS A N 1
ATOM 706 C CA . LYS A 1 83 ? 1.298 0.509 3.531 1.00 97.38 83 LYS A CA 1
ATOM 707 C C . LYS A 1 83 ? 1.564 -0.958 3.834 1.00 97.38 83 LYS A C 1
ATOM 709 O O . LYS A 1 83 ? 0.981 -1.493 4.771 1.00 97.38 83 LYS A O 1
ATOM 714 N N . ILE A 1 84 ? 2.488 -1.588 3.110 1.00 97.69 84 ILE A N 1
ATOM 715 C CA . ILE A 1 84 ? 2.840 -2.997 3.342 1.00 97.69 84 ILE A CA 1
ATOM 716 C C . ILE A 1 84 ? 3.403 -3.198 4.750 1.00 97.69 84 ILE A C 1
ATOM 718 O O . ILE A 1 84 ? 2.988 -4.119 5.450 1.00 97.69 84 ILE A O 1
ATOM 722 N N . HIS A 1 85 ? 4.263 -2.289 5.219 1.00 97.69 85 HIS A N 1
ATOM 723 C CA . HIS A 1 85 ? 4.755 -2.321 6.593 1.00 97.69 85 HIS A CA 1
ATOM 724 C C . HIS A 1 85 ? 3.610 -2.201 7.610 1.00 97.69 85 HIS A C 1
ATOM 726 O O . HIS A 1 85 ? 3.551 -2.983 8.555 1.00 97.69 85 HIS A O 1
ATOM 732 N N . ALA A 1 86 ? 2.681 -1.257 7.426 1.00 98.31 86 ALA A N 1
ATOM 733 C CA . ALA A 1 86 ? 1.512 -1.105 8.293 1.00 98.31 86 ALA A CA 1
ATOM 734 C C . ALA A 1 86 ? 0.644 -2.376 8.318 1.00 98.31 86 ALA A C 1
ATOM 736 O O . ALA A 1 86 ? 0.253 -2.829 9.393 1.00 98.31 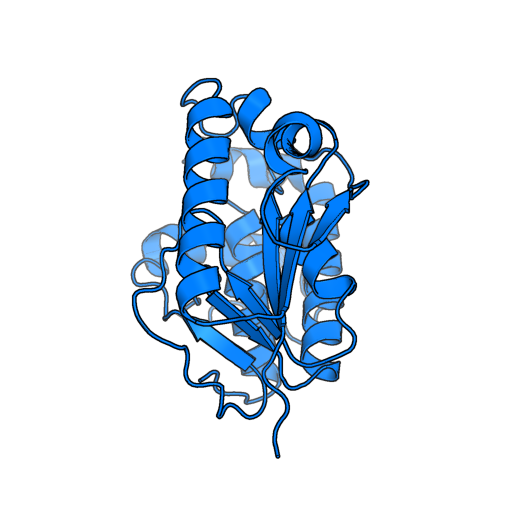86 ALA A O 1
ATOM 737 N N . ILE A 1 87 ? 0.401 -2.988 7.156 1.00 98.44 87 ILE A N 1
ATOM 738 C CA . ILE A 1 87 ? -0.329 -4.256 7.007 1.00 98.44 87 ILE A CA 1
ATOM 739 C C . ILE A 1 87 ? 0.385 -5.399 7.748 1.00 98.44 87 ILE A C 1
ATOM 741 O O . ILE A 1 87 ? -0.259 -6.182 8.452 1.00 98.44 87 ILE A O 1
ATOM 745 N N . ALA A 1 88 ? 1.715 -5.471 7.664 1.00 98.00 88 ALA A N 1
ATOM 746 C CA . ALA A 1 88 ? 2.513 -6.484 8.353 1.00 98.00 88 ALA A CA 1
ATOM 747 C C . ALA A 1 88 ? 2.390 -6.415 9.885 1.00 98.00 88 ALA A C 1
ATOM 749 O O . ALA A 1 88 ? 2.424 -7.454 10.540 1.00 98.00 88 ALA A O 1
ATOM 750 N N . GLN A 1 89 ? 2.163 -5.225 10.455 1.00 97.81 89 GLN A N 1
ATOM 751 C CA . GLN A 1 89 ? 1.971 -5.051 11.902 1.00 97.81 89 GLN A CA 1
ATOM 752 C C . GLN A 1 89 ? 0.608 -5.547 12.416 1.00 97.81 89 GLN A C 1
ATOM 754 O O . GLN A 1 89 ? 0.394 -5.599 13.629 1.00 97.81 89 GLN A O 1
ATOM 759 N N . GLN A 1 90 ? -0.334 -5.901 11.535 1.00 97.81 90 GLN A N 1
ATOM 760 C CA . GLN A 1 90 ? -1.677 -6.294 11.959 1.00 97.81 90 GLN A CA 1
ATOM 761 C C . GLN A 1 90 ? -1.755 -7.778 12.333 1.00 97.81 90 GLN A C 1
ATOM 763 O O . GLN A 1 90 ? -1.372 -8.668 11.567 1.00 97.81 90 GLN A O 1
ATOM 768 N N . ASN A 1 91 ? -2.330 -8.038 13.509 1.00 96.19 91 ASN A N 1
ATOM 769 C CA . ASN A 1 91 ? -2.561 -9.370 14.081 1.00 96.19 91 ASN A CA 1
ATOM 770 C C . ASN A 1 91 ? -4.055 -9.711 14.260 1.00 96.19 91 ASN A C 1
ATOM 772 O O . ASN A 1 91 ? -4.395 -10.753 14.813 1.00 96.19 91 ASN A O 1
ATOM 776 N N . LYS A 1 92 ? -4.943 -8.832 13.795 1.00 95.50 92 LYS A N 1
ATOM 777 C CA . LYS A 1 92 ? -6.402 -8.967 13.821 1.00 95.50 92 LYS A CA 1
ATOM 778 C C . LYS A 1 92 ? -6.993 -8.339 12.551 1.00 95.50 92 LYS A C 1
ATOM 780 O O . LYS A 1 92 ? -6.281 -7.552 11.923 1.00 95.50 92 LYS A O 1
ATOM 785 N N . PRO A 1 93 ? -8.263 -8.621 12.206 1.00 96.25 93 PRO A N 1
ATOM 786 C CA . PRO A 1 93 ? -8.922 -7.992 11.068 1.00 96.25 93 PRO A CA 1
ATOM 787 C C . PRO A 1 93 ? -8.833 -6.464 11.089 1.00 96.25 93 PRO A C 1
ATOM 789 O O . PRO A 1 93 ? -8.969 -5.829 12.144 1.00 96.25 93 PRO A O 1
ATOM 792 N N . PHE A 1 94 ? -8.608 -5.880 9.916 1.00 97.94 94 PHE A N 1
ATOM 793 C CA . PHE A 1 94 ? -8.388 -4.446 9.749 1.00 97.94 94 PHE A CA 1
ATOM 794 C C . PHE A 1 94 ? -8.817 -3.968 8.357 1.00 97.94 94 PHE A C 1
ATOM 796 O O . PHE A 1 94 ? -8.997 -4.774 7.440 1.00 97.94 94 PHE A O 1
ATOM 803 N N . ILE A 1 95 ? -8.927 -2.648 8.201 1.00 98.06 95 ILE A N 1
ATOM 804 C CA . ILE A 1 95 ? -9.029 -1.967 6.909 1.00 98.06 95 ILE A CA 1
ATOM 805 C C . ILE A 1 95 ? -7.952 -0.892 6.824 1.00 98.06 95 ILE A C 1
ATOM 807 O O . ILE A 1 95 ? -7.870 -0.015 7.679 1.00 98.06 95 ILE A O 1
ATOM 811 N N . HIS A 1 96 ? -7.133 -0.961 5.781 1.00 98.50 96 HIS A N 1
ATOM 812 C CA . HIS A 1 96 ? -6.275 0.130 5.352 1.00 98.50 96 HIS A CA 1
ATOM 813 C C . HIS A 1 96 ? -7.059 1.101 4.466 1.00 98.50 96 HIS A C 1
ATOM 815 O O . HIS A 1 96 ? -7.828 0.670 3.602 1.00 98.50 96 HIS A O 1
ATOM 821 N N . ILE A 1 97 ? -6.867 2.397 4.705 1.00 98.44 97 ILE A N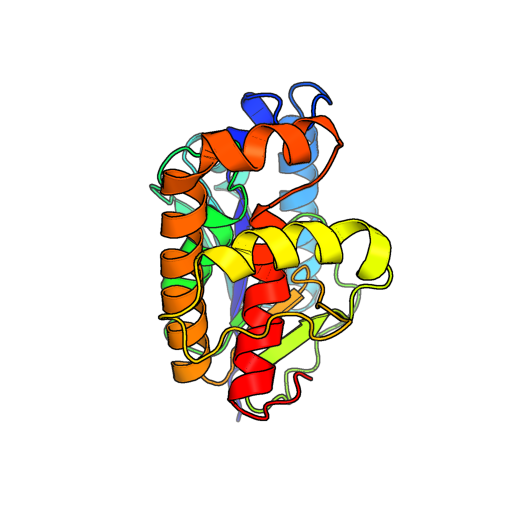 1
ATOM 822 C CA . ILE A 1 97 ? -7.421 3.486 3.901 1.00 98.44 97 ILE A CA 1
ATOM 823 C C . ILE A 1 97 ? -6.256 4.374 3.439 1.00 98.44 97 ILE A C 1
ATOM 825 O O . ILE A 1 97 ? -5.410 4.777 4.245 1.00 98.44 97 ILE A O 1
ATOM 829 N N . ASP A 1 98 ? -6.193 4.676 2.142 1.00 97.75 98 ASP A N 1
ATOM 830 C CA . ASP A 1 98 ? -5.222 5.626 1.599 1.00 97.75 98 ASP A CA 1
ATOM 831 C C . ASP A 1 98 ? -5.492 7.050 2.105 1.00 97.75 98 ASP A C 1
ATOM 833 O O . ASP A 1 98 ? -6.614 7.442 2.429 1.00 97.75 98 ASP A O 1
ATOM 837 N N . THR A 1 99 ? -4.432 7.850 2.220 1.00 97.50 99 THR A N 1
ATOM 838 C CA . THR A 1 99 ? -4.507 9.158 2.887 1.00 97.50 99 THR A CA 1
ATOM 839 C C . THR A 1 99 ? -5.246 10.228 2.085 1.00 97.50 99 THR A C 1
ATOM 841 O O . THR A 1 99 ? -5.522 11.299 2.622 1.00 97.50 99 THR A O 1
ATOM 844 N N . ASP A 1 100 ? -5.573 9.945 0.825 1.00 96.12 100 ASP A N 1
ATOM 845 C CA . ASP A 1 100 ? -6.394 10.748 -0.083 1.00 96.12 100 ASP A CA 1
ATOM 846 C C . ASP A 1 100 ? -7.849 10.252 -0.195 1.00 96.12 100 ASP A C 1
ATOM 848 O O . ASP A 1 100 ? -8.641 10.824 -0.947 1.00 96.12 100 ASP A O 1
ATOM 852 N N . VAL A 1 101 ? -8.236 9.237 0.585 1.00 97.44 101 VAL A N 1
ATOM 853 C CA . VAL A 1 101 ? -9.603 8.704 0.625 1.00 97.44 101 VAL A CA 1
ATOM 854 C C . VAL A 1 101 ? -10.382 9.304 1.795 1.00 97.44 101 VAL A C 1
ATOM 856 O O . VAL A 1 101 ? -9.929 9.299 2.938 1.00 97.44 101 VAL A O 1
ATOM 859 N N . PHE A 1 102 ? -11.600 9.783 1.527 1.00 96.88 102 PHE A N 1
ATOM 860 C CA . PHE A 1 102 ? -12.508 10.350 2.529 1.00 96.88 102 PHE A CA 1
ATOM 861 C C . PHE A 1 102 ? -13.781 9.516 2.613 1.00 96.88 102 PHE A C 1
ATOM 863 O O . PHE A 1 102 ? -14.598 9.513 1.690 1.00 96.88 102 PHE A O 1
ATOM 870 N N . ILE A 1 103 ? -13.968 8.810 3.726 1.00 94.62 103 ILE A N 1
ATOM 871 C CA . ILE A 1 103 ? -15.181 8.022 3.936 1.00 94.62 103 ILE A CA 1
ATOM 872 C C . ILE A 1 103 ? -16.339 8.914 4.392 1.00 94.62 103 ILE A C 1
ATOM 874 O O . ILE A 1 103 ? -16.209 9.747 5.288 1.00 94.62 103 ILE A O 1
ATOM 878 N N . THR A 1 104 ? -17.501 8.723 3.776 1.00 93.69 104 THR A N 1
ATOM 879 C CA . THR A 1 104 ? -18.734 9.472 4.081 1.00 93.69 104 THR A CA 1
ATOM 880 C C . THR A 1 104 ? -19.779 8.627 4.803 1.00 93.69 104 THR A C 1
ATOM 882 O O . THR A 1 104 ? -20.850 9.122 5.146 1.00 93.69 104 THR A O 1
ATOM 885 N N . LYS A 1 105 ? -19.477 7.344 5.018 1.00 93.50 105 LYS A N 1
ATOM 886 C CA . LYS A 1 105 ? -20.292 6.374 5.747 1.00 93.50 105 LYS A CA 1
ATOM 887 C C . LYS A 1 105 ? -19.414 5.241 6.270 1.00 93.50 105 LYS A C 1
ATOM 889 O O . LYS A 1 105 ? -18.320 5.007 5.754 1.00 93.50 105 LYS A O 1
ATOM 894 N N . LYS A 1 106 ? -19.941 4.503 7.245 1.00 93.81 106 LYS A N 1
ATOM 895 C CA . LYS A 1 106 ? -19.323 3.279 7.759 1.00 93.81 106 LYS A CA 1
ATOM 896 C C . LYS A 1 106 ? -19.179 2.224 6.651 1.00 93.81 106 LYS A C 1
ATOM 898 O O . LYS A 1 106 ? -20.085 2.052 5.833 1.00 93.81 106 LYS A O 1
ATOM 903 N N . ILE A 1 107 ? -18.042 1.536 6.634 1.00 93.44 107 ILE A N 1
ATOM 904 C CA . ILE A 1 107 ? -17.740 0.429 5.724 1.00 93.44 107 ILE A CA 1
ATOM 905 C C . ILE A 1 107 ? -18.456 -0.819 6.242 1.00 93.44 107 ILE A C 1
ATOM 907 O O . ILE A 1 107 ? -18.495 -1.069 7.449 1.00 93.44 107 ILE A O 1
ATOM 911 N N . ASP A 1 108 ? -19.033 -1.598 5.329 1.00 90.88 108 ASP A N 1
ATOM 912 C CA . ASP A 1 108 ? -19.593 -2.899 5.675 1.00 90.88 108 ASP A CA 1
ATOM 913 C C . ASP A 1 108 ? -18.460 -3.910 5.899 1.00 90.88 108 ASP A C 1
ATOM 915 O O . ASP A 1 108 ? -17.767 -4.323 4.969 1.00 90.88 108 ASP A O 1
ATOM 919 N N . PHE A 1 109 ? -18.263 -4.296 7.158 1.00 86.25 109 PHE A N 1
ATOM 920 C CA . PHE A 1 109 ? -17.234 -5.250 7.564 1.00 86.25 109 PHE A CA 1
ATOM 921 C C . PHE A 1 109 ? -17.655 -6.714 7.416 1.00 86.25 109 PHE A C 1
ATOM 923 O O . PHE A 1 109 ? -16.918 -7.605 7.838 1.00 86.25 109 PHE A O 1
ATOM 930 N N . ASN A 1 110 ? -18.827 -6.996 6.844 1.00 89.25 110 ASN A N 1
ATOM 931 C CA . ASN A 1 110 ? -19.292 -8.359 6.631 1.00 89.25 110 ASN A CA 1
ATOM 932 C C . ASN A 1 110 ? -18.614 -9.003 5.408 1.00 89.25 110 ASN A C 1
ATOM 934 O O . ASN A 1 110 ? -19.256 -9.298 4.398 1.00 89.25 110 ASN A O 1
ATOM 938 N N . PHE A 1 111 ? -17.297 -9.213 5.491 1.00 92.12 111 PHE A N 1
ATOM 939 C CA . PHE A 1 111 ? -16.511 -9.877 4.455 1.00 92.12 111 PHE A CA 1
ATOM 940 C C . PHE A 1 111 ? -15.711 -11.059 4.985 1.00 92.12 111 PHE A C 1
ATOM 942 O O . PHE A 1 111 ? -15.171 -11.042 6.087 1.00 92.12 111 PHE A O 1
ATOM 949 N N . LYS A 1 112 ? -15.641 -12.119 4.173 1.00 93.38 112 LYS A N 1
ATOM 950 C CA . LYS A 1 112 ? -15.019 -13.380 4.586 1.00 93.38 112 LYS A CA 1
ATOM 951 C C . LYS A 1 112 ? -13.495 -13.281 4.610 1.00 93.38 112 LYS A C 1
ATOM 953 O O . LYS A 1 112 ? -12.892 -13.589 5.632 1.00 93.38 112 LYS A O 1
ATOM 958 N N . ASN A 1 113 ? -12.896 -12.868 3.490 1.00 96.31 113 ASN A N 1
ATOM 959 C CA . ASN A 1 113 ? -11.448 -12.961 3.277 1.00 96.31 113 ASN A CA 1
ATOM 960 C C . ASN A 1 113 ? -10.798 -11.576 3.209 1.00 96.31 113 ASN A C 1
ATOM 962 O O . ASN A 1 113 ? -10.051 -11.195 4.108 1.00 96.31 113 ASN A O 1
ATOM 966 N N . CYS A 1 114 ? -11.123 -10.808 2.169 1.00 97.00 114 CYS A N 1
ATOM 967 C CA . CYS A 1 114 ? -10.619 -9.460 1.948 1.00 97.00 114 CYS A CA 1
ATOM 968 C C . CYS A 1 114 ? -11.713 -8.545 1.382 1.00 97.00 114 CYS A C 1
ATOM 970 O O . CYS A 1 114 ? -12.690 -9.021 0.796 1.00 97.00 114 CYS A O 1
ATOM 972 N N . LEU A 1 115 ? -11.508 -7.244 1.545 1.00 96.75 115 LEU A N 1
ATOM 973 C CA . LEU A 1 115 ? -12.343 -6.173 1.010 1.00 96.75 115 LEU A CA 1
ATOM 974 C C . LEU A 1 115 ? -11.484 -5.293 0.110 1.00 96.75 115 LEU A C 1
ATOM 976 O O . LEU A 1 115 ? -10.363 -4.949 0.489 1.00 96.75 115 LEU A O 1
ATOM 980 N N . LEU A 1 116 ? -12.009 -4.933 -1.059 1.00 96.00 116 LEU A N 1
ATOM 981 C CA . LEU A 1 116 ? -11.343 -4.042 -2.007 1.00 96.00 116 LEU A CA 1
ATOM 982 C C . LEU A 1 116 ? -12.302 -2.950 -2.471 1.00 96.00 116 LEU A C 1
ATOM 984 O O . LEU A 1 116 ? -13.487 -3.193 -2.650 1.00 96.00 116 LEU A O 1
ATOM 988 N N . GLU A 1 117 ? -11.787 -1.744 -2.705 1.00 92.44 117 GLU A N 1
ATOM 989 C CA . GLU A 1 117 ? -12.615 -0.599 -3.101 1.00 92.44 117 GLU A CA 1
ATOM 990 C C . 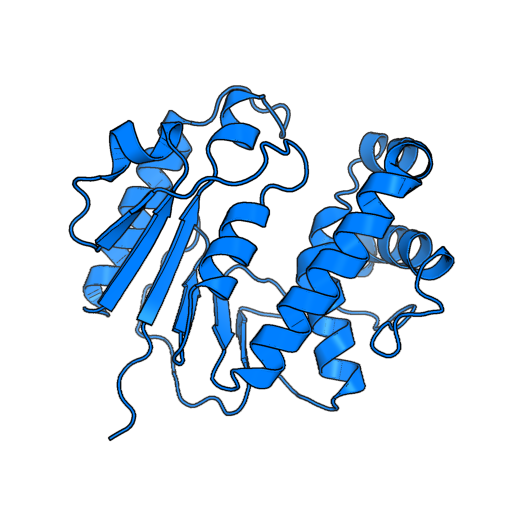GLU A 1 117 ? -13.399 -0.855 -4.403 1.00 92.44 117 GLU A C 1
ATOM 992 O O . GLU A 1 117 ? -14.622 -0.721 -4.446 1.00 92.44 117 GLU A O 1
ATOM 997 N N . ARG A 1 118 ? -12.689 -1.177 -5.493 1.00 93.69 118 ARG A N 1
ATOM 998 C CA . ARG A 1 118 ? -13.269 -1.393 -6.829 1.00 93.69 118 ARG A CA 1
ATOM 999 C C . ARG A 1 118 ? -12.266 -2.034 -7.782 1.00 93.69 118 ARG A C 1
ATOM 1001 O O . ARG A 1 118 ? -11.057 -1.969 -7.571 1.00 93.69 118 ARG A O 1
ATOM 1008 N N . LYS A 1 119 ? -12.755 -2.565 -8.906 1.00 94.38 119 LYS A N 1
ATOM 1009 C CA . LYS A 1 119 ? -11.899 -2.889 -10.060 1.00 94.38 119 LYS A CA 1
ATOM 1010 C C . LYS A 1 119 ? -11.351 -1.616 -10.709 1.00 94.38 119 LYS A C 1
ATOM 1012 O O . LYS A 1 119 ? -12.032 -0.588 -10.761 1.00 94.38 119 LYS A O 1
ATOM 1017 N N . GLU A 1 120 ? -10.141 -1.697 -11.249 1.00 92.38 120 GLU A N 1
ATOM 1018 C CA . GLU A 1 120 ? -9.568 -0.608 -12.032 1.00 92.38 120 GLU A CA 1
ATOM 1019 C C . GLU A 1 120 ? -10.161 -0.541 -13.440 1.00 92.38 120 GLU A C 1
ATOM 1021 O O . GLU A 1 120 ? -10.182 -1.525 -14.180 1.00 92.38 120 GLU A O 1
ATOM 1026 N N . GLY A 1 121 ? -10.614 0.652 -13.840 1.00 88.56 121 GLY A N 1
ATOM 1027 C CA . GLY A 1 121 ? -11.197 0.892 -15.167 1.00 88.56 121 GLY A CA 1
ATOM 1028 C C . GLY A 1 121 ? -10.161 1.019 -16.289 1.00 88.56 121 GLY A C 1
ATOM 1029 O O . GLY A 1 121 ? -10.509 1.061 -17.467 1.00 88.56 121 GLY A O 1
ATOM 1030 N N . THR A 1 122 ? -8.877 1.085 -15.942 1.00 90.00 122 THR A N 1
ATOM 1031 C CA . THR A 1 122 ? -7.784 1.493 -16.838 1.00 90.00 122 THR A CA 1
ATOM 1032 C C . THR A 1 122 ? -6.729 0.401 -17.037 1.00 90.00 122 THR A C 1
ATOM 1034 O O . THR A 1 122 ? -5.633 0.679 -17.529 1.00 90.00 122 THR A O 1
ATOM 1037 N N . TYR A 1 123 ? -7.069 -0.862 -16.734 1.00 93.25 123 TYR A N 1
ATOM 1038 C CA . TYR A 1 123 ? -6.169 -2.020 -16.843 1.00 93.25 123 TYR A CA 1
ATOM 1039 C C . TYR A 1 123 ? -5.388 -2.063 -18.167 1.00 93.25 123 TYR A C 1
ATOM 1041 O O . TYR A 1 123 ? -4.156 -2.122 -18.181 1.00 93.25 123 TYR A O 1
ATOM 1049 N N . LYS A 1 124 ? -6.095 -1.962 -19.301 1.00 92.19 124 LYS A N 1
ATOM 1050 C CA . LYS A 1 124 ? -5.485 -2.043 -20.640 1.00 92.19 124 LYS A CA 1
ATOM 1051 C C . LYS A 1 124 ? -4.398 -0.987 -20.868 1.00 92.19 124 LYS A C 1
ATOM 1053 O O . LYS A 1 124 ? -3.437 -1.259 -21.583 1.00 92.19 124 LYS A O 1
ATOM 1058 N N . TYR A 1 125 ? -4.552 0.195 -20.274 1.00 91.88 125 TYR A N 1
ATOM 1059 C CA . TYR A 1 125 ? -3.659 1.332 -20.486 1.00 91.88 125 TYR A CA 1
ATOM 1060 C C . TYR A 1 125 ? -2.501 1.349 -19.497 1.00 91.88 125 TYR A C 1
ATOM 1062 O O . TYR A 1 125 ? -1.361 1.547 -19.916 1.00 91.88 125 TYR A O 1
ATOM 1070 N N . HIS A 1 126 ? -2.776 1.114 -18.213 1.00 91.44 126 HIS A N 1
ATOM 1071 C CA . HIS A 1 126 ? -1.770 1.260 -17.164 1.00 91.44 126 HIS A CA 1
ATOM 1072 C C . HIS A 1 126 ? -1.110 -0.055 -16.767 1.00 91.44 126 HIS A C 1
ATOM 1074 O O . HIS A 1 126 ? 0.053 -0.030 -16.405 1.00 91.44 126 HIS A O 1
ATOM 1080 N N . TYR A 1 127 ? -1.772 -1.205 -16.877 1.00 95.25 127 TYR A N 1
ATOM 1081 C CA . TYR A 1 127 ? -1.257 -2.453 -16.306 1.00 95.25 127 TYR A CA 1
ATOM 1082 C C . TYR A 1 127 ? -0.636 -3.374 -17.348 1.00 95.25 127 TYR A C 1
ATOM 1084 O O . TYR A 1 127 ? 0.487 -3.828 -17.158 1.00 95.25 127 TYR A O 1
ATOM 1092 N N . LYS A 1 128 ? -1.318 -3.609 -18.475 1.00 95.12 128 LYS A N 1
ATOM 1093 C CA . LYS A 1 128 ? -0.992 -4.708 -19.402 1.00 95.12 128 LYS A CA 1
ATOM 1094 C C . LYS A 1 128 ? 0.495 -4.824 -19.780 1.00 95.12 128 LYS A C 1
ATOM 1096 O O . LYS A 1 128 ? 1.068 -5.904 -19.698 1.00 95.12 128 LYS A O 1
ATOM 1101 N N . LYS A 1 129 ? 1.148 -3.721 -20.170 1.00 94.81 129 LYS A N 1
ATOM 1102 C CA . LYS A 1 129 ? 2.579 -3.754 -20.548 1.00 94.81 129 LYS A CA 1
ATOM 1103 C C . LYS A 1 129 ? 3.506 -4.033 -19.367 1.00 94.81 129 LYS A C 1
ATOM 1105 O O . LYS A 1 129 ? 4.547 -4.653 -19.538 1.00 94.81 129 LYS A O 1
ATOM 1110 N N . GLN A 1 130 ? 3.133 -3.555 -18.187 1.00 95.31 130 GLN A N 1
ATOM 1111 C CA . GLN A 1 130 ? 3.906 -3.740 -16.967 1.00 95.31 130 GLN A CA 1
ATOM 1112 C C . GLN A 1 130 ? 3.773 -5.180 -16.458 1.00 95.31 130 GLN A C 1
ATOM 1114 O O . GLN A 1 130 ? 4.764 -5.790 -16.079 1.00 95.31 130 GLN A O 1
ATOM 1119 N N . VAL A 1 131 ? 2.570 -5.757 -16.534 1.00 97.00 131 VAL A N 1
ATOM 1120 C CA . VAL A 1 131 ? 2.325 -7.175 -16.230 1.00 97.00 131 VAL A CA 1
ATOM 1121 C C . VAL A 1 131 ? 3.134 -8.078 -17.165 1.00 97.00 131 VAL A C 1
ATOM 1123 O O . VAL A 1 131 ? 3.804 -8.995 -16.694 1.00 97.00 131 VAL A O 1
ATOM 1126 N N . ALA A 1 132 ? 3.158 -7.782 -18.469 1.00 95.56 132 ALA A N 1
ATOM 1127 C CA . ALA A 1 132 ? 3.981 -8.521 -19.428 1.00 95.56 132 ALA A CA 1
ATOM 1128 C C . ALA A 1 132 ? 5.483 -8.452 -19.095 1.00 95.56 132 ALA A C 1
ATOM 1130 O O . ALA A 1 132 ? 6.200 -9.426 -19.291 1.00 95.56 132 ALA A O 1
ATOM 1131 N N . PHE A 1 133 ? 5.962 -7.322 -18.561 1.00 94.88 133 PHE A N 1
ATOM 1132 C CA . PHE A 1 133 ? 7.336 -7.210 -18.071 1.00 94.88 133 PHE A CA 1
ATOM 1133 C C . PHE A 1 133 ? 7.592 -8.142 -16.881 1.00 94.88 133 PHE A C 1
ATOM 1135 O O . PHE A 1 133 ? 8.530 -8.935 -16.942 1.00 94.88 133 PHE A O 1
ATOM 1142 N N . PHE A 1 134 ? 6.763 -8.066 -15.833 1.00 96.38 134 PHE A N 1
ATOM 1143 C CA . PHE A 1 134 ? 6.923 -8.902 -14.638 1.00 96.38 134 PHE A CA 1
ATOM 1144 C C . PHE A 1 134 ? 6.828 -10.392 -14.973 1.00 96.38 134 PHE A C 1
ATOM 1146 O O . PHE A 1 134 ? 7.632 -11.163 -14.467 1.00 96.38 134 PHE A O 1
ATOM 1153 N N . SER A 1 135 ? 5.948 -10.773 -15.903 1.00 97.00 135 SER A N 1
ATOM 1154 C CA . SER A 1 135 ? 5.740 -12.170 -16.311 1.00 97.00 135 SER A CA 1
ATOM 1155 C C . SER A 1 135 ? 7.003 -12.868 -16.835 1.00 97.00 135 SER A C 1
ATOM 1157 O O . SER A 1 135 ? 7.091 -14.087 -16.764 1.00 97.00 135 SER A O 1
ATOM 1159 N N . ASN A 1 136 ? 8.017 -12.120 -17.288 1.00 96.44 136 ASN A N 1
ATOM 1160 C CA . ASN A 1 136 ? 9.308 -12.693 -17.694 1.00 96.44 136 ASN A CA 1
ATOM 1161 C C . ASN A 1 136 ? 10.158 -13.203 -16.515 1.00 96.44 136 ASN A C 1
ATOM 1163 O O . ASN A 1 136 ? 11.185 -13.836 -16.739 1.00 96.44 136 ASN A O 1
ATOM 1167 N N . TYR A 1 137 ? 9.783 -12.880 -15.276 1.00 96.62 137 TYR A N 1
ATOM 1168 C CA . TYR A 1 137 ? 10.596 -13.114 -14.079 1.00 96.62 137 TYR A CA 1
ATOM 1169 C C . TYR A 1 137 ? 9.843 -13.848 -12.964 1.00 96.62 137 TYR A C 1
ATOM 1171 O O . TYR A 1 137 ? 10.399 -14.057 -11.889 1.00 96.62 137 TYR A O 1
ATOM 1179 N N . THR A 1 138 ? 8.585 -14.223 -13.187 1.00 96.75 138 THR A N 1
ATOM 1180 C CA . THR A 1 138 ? 7.679 -14.760 -12.157 1.00 96.75 138 THR A CA 1
ATOM 1181 C C . THR A 1 138 ? 7.407 -16.253 -12.321 1.00 96.75 138 THR A C 1
ATOM 1183 O O . THR A 1 138 ? 6.442 -16.755 -11.761 1.00 96.75 138 THR A O 1
ATOM 1186 N N . GLU A 1 139 ? 8.249 -16.982 -13.061 1.00 93.94 139 GLU A N 1
ATOM 1187 C CA . GLU A 1 139 ? 8.101 -18.434 -13.282 1.00 93.94 139 GLU A CA 1
ATOM 1188 C C . GLU A 1 139 ? 8.069 -19.260 -11.983 1.00 93.94 139 GLU A C 1
ATOM 1190 O O . GLU A 1 139 ? 7.491 -20.338 -11.949 1.00 93.94 139 GLU A O 1
ATOM 1195 N N . HIS A 1 140 ? 8.667 -18.736 -10.910 1.00 94.31 140 HIS A N 1
ATOM 1196 C CA . HIS A 1 140 ? 8.734 -19.355 -9.585 1.00 94.31 140 HIS A CA 1
ATOM 1197 C C . HIS A 1 140 ? 7.616 -18.888 -8.637 1.00 94.31 140 HIS A C 1
ATOM 1199 O O . HIS A 1 140 ? 7.609 -19.268 -7.467 1.00 94.31 140 HIS A O 1
ATOM 1205 N N . LEU A 1 141 ? 6.711 -18.018 -9.099 1.00 96.62 141 LEU A N 1
ATOM 1206 C CA . LEU A 1 141 ? 5.598 -17.502 -8.306 1.00 96.62 141 LEU A CA 1
ATOM 1207 C C . LEU A 1 141 ? 4.306 -18.199 -8.727 1.00 96.62 141 LEU A C 1
ATOM 1209 O O . LEU A 1 141 ? 3.630 -17.756 -9.653 1.00 96.62 141 LEU A O 1
ATOM 1213 N N . ASP A 1 142 ? 3.935 -19.256 -8.005 1.00 95.88 142 ASP A N 1
ATOM 1214 C CA . ASP A 1 142 ? 2.764 -20.093 -8.316 1.00 95.88 142 ASP A CA 1
ATOM 1215 C C . ASP A 1 142 ? 1.439 -19.314 -8.383 1.00 95.88 142 ASP A C 1
ATOM 1217 O O . ASP A 1 142 ? 0.481 -19.739 -9.029 1.00 95.88 142 ASP A O 1
ATOM 1221 N N . HIS A 1 143 ? 1.348 -18.171 -7.697 1.00 96.94 143 HIS A N 1
ATOM 1222 C CA . HIS A 1 143 ? 0.148 -17.335 -7.697 1.00 96.94 143 HIS A CA 1
ATOM 1223 C C . HIS A 1 143 ? 0.079 -16.357 -8.872 1.00 96.94 143 HIS A C 1
ATOM 1225 O O . HIS A 1 143 ? -0.960 -15.714 -9.051 1.00 96.94 143 HIS A O 1
ATOM 1231 N N . TRP A 1 144 ? 1.164 -16.179 -9.628 1.00 98.06 144 TRP A N 1
ATOM 1232 C CA . TRP A 1 144 ? 1.234 -15.186 -10.691 1.00 98.06 144 TRP A CA 1
ATOM 1233 C C . TRP A 1 144 ? 0.429 -15.608 -11.923 1.00 98.06 144 TRP A C 1
ATOM 1235 O O . TRP A 1 144 ? 0.484 -16.745 -12.379 1.00 98.06 144 TRP A O 1
ATOM 1245 N N . HIS A 1 145 ? -0.293 -14.653 -12.500 1.00 97.69 145 HIS A N 1
ATOM 1246 C CA . HIS A 1 145 ? -1.067 -14.814 -13.717 1.00 97.69 145 HIS A CA 1
ATOM 1247 C C . HIS A 1 145 ? -0.607 -13.781 -14.747 1.00 97.69 145 HIS A C 1
ATOM 1249 O O . HIS A 1 145 ? -0.530 -12.588 -14.451 1.00 97.69 145 HIS A O 1
ATOM 1255 N N . GLU A 1 146 ? -0.341 -14.219 -15.976 1.00 95.50 146 GLU A N 1
ATOM 1256 C CA . GLU A 1 146 ? 0.274 -13.386 -17.021 1.00 95.50 146 GLU A CA 1
ATOM 1257 C C . GLU A 1 146 ? -0.649 -12.301 -17.606 1.00 95.50 146 GLU A C 1
ATOM 1259 O O . GLU A 1 146 ? -0.169 -11.256 -18.039 1.00 95.50 146 GLU A O 1
ATOM 1264 N N . ASP A 1 147 ? -1.972 -12.504 -17.607 1.00 96.19 147 ASP A N 1
ATOM 1265 C CA . ASP A 1 147 ? -2.946 -11.463 -17.978 1.00 96.19 147 ASP A CA 1
ATOM 1266 C C . ASP A 1 147 ? -4.356 -11.782 -17.448 1.00 96.19 147 ASP A C 1
ATOM 1268 O O . ASP A 1 147 ? -5.122 -12.500 -18.084 1.00 96.19 147 ASP A O 1
ATOM 1272 N N . LEU A 1 148 ? -4.734 -11.256 -16.278 1.00 96.56 148 LEU A N 1
ATOM 1273 C CA . LEU A 1 148 ? -6.108 -11.404 -15.765 1.00 96.56 148 LEU A CA 1
ATOM 1274 C C . LEU A 1 148 ? -7.137 -10.554 -16.527 1.00 96.56 148 LEU A C 1
ATOM 1276 O O . LEU A 1 148 ? -8.343 -10.744 -16.377 1.00 96.56 148 LEU A O 1
ATOM 1280 N N . GLY A 1 149 ? -6.690 -9.551 -17.285 1.00 96.81 149 GLY A N 1
ATOM 1281 C CA . GLY A 1 149 ? -7.573 -8.547 -17.877 1.00 96.81 149 GLY A CA 1
ATOM 1282 C C . GLY A 1 149 ? -8.127 -7.507 -16.889 1.00 96.81 149 GLY A C 1
ATOM 1283 O O . GLY A 1 149 ? -8.882 -6.629 -17.312 1.00 96.81 149 GLY A O 1
ATOM 1284 N N . TYR A 1 150 ? -7.776 -7.575 -15.598 1.00 96.50 150 TYR A N 1
ATOM 1285 C CA . TYR A 1 150 ? -8.207 -6.629 -14.563 1.00 96.50 150 TYR A CA 1
ATOM 1286 C C . TYR A 1 150 ? -7.188 -6.488 -13.419 1.00 96.50 150 TYR A C 1
ATOM 1288 O O . TYR A 1 150 ? -6.308 -7.323 -13.231 1.00 96.50 150 TYR A O 1
ATOM 1296 N N . SER A 1 151 ? -7.351 -5.428 -12.628 1.00 96.06 151 SER A N 1
ATOM 1297 C CA . SER A 1 151 ? -6.720 -5.203 -11.320 1.00 96.06 151 SER A CA 1
ATOM 1298 C C . SER A 1 151 ? -7.726 -4.513 -10.385 1.00 96.06 151 SER A C 1
ATOM 1300 O O . SER A 1 151 ? -8.850 -4.209 -10.806 1.00 96.06 151 SER A O 1
ATOM 1302 N N . PHE A 1 152 ? -7.361 -4.286 -9.124 1.00 96.06 152 PHE A N 1
ATOM 1303 C CA . PHE A 1 152 ? -8.210 -3.616 -8.133 1.00 96.06 152 PHE A CA 1
ATOM 1304 C C . PHE A 1 152 ? -7.536 -2.367 -7.572 1.00 96.06 152 PHE A C 1
ATOM 1306 O O . PHE A 1 152 ? -6.333 -2.387 -7.357 1.00 96.06 152 PHE A O 1
ATOM 1313 N N . SER A 1 153 ? -8.311 -1.323 -7.274 1.00 94.88 153 SER A N 1
ATOM 1314 C CA . SER A 1 153 ? -7.823 -0.207 -6.459 1.00 94.88 153 SER A CA 1
ATOM 1315 C C . SER A 1 153 ? -7.581 -0.698 -5.033 1.00 94.88 153 SER A C 1
ATOM 1317 O O . SER A 1 153 ? -8.453 -1.339 -4.440 1.00 94.88 153 SER A O 1
ATOM 1319 N N . CYS A 1 154 ? -6.422 -0.349 -4.476 1.00 95.62 154 CYS A N 1
ATOM 1320 C CA . CYS A 1 154 ? -6.073 -0.588 -3.074 1.00 95.62 154 CYS A CA 1
ATOM 1321 C C . CYS A 1 154 ? -6.196 0.686 -2.215 1.00 95.62 154 CYS A C 1
ATOM 1323 O O . CYS A 1 154 ? -5.532 0.780 -1.181 1.00 95.62 154 CYS A O 1
ATOM 1325 N N . GLY A 1 155 ? -7.027 1.649 -2.642 1.00 96.31 155 GLY A N 1
ATOM 1326 C CA . GLY A 1 155 ? -7.368 2.849 -1.865 1.00 96.31 155 GLY A CA 1
ATOM 1327 C C . GLY A 1 155 ? -8.117 2.529 -0.571 1.00 96.31 155 GLY A C 1
ATOM 1328 O O . GLY A 1 155 ? -7.932 3.187 0.450 1.00 96.31 155 GLY A O 1
ATOM 1329 N N . ILE A 1 156 ? -8.919 1.462 -0.597 1.00 96.94 156 ILE A N 1
ATOM 1330 C CA . ILE A 1 156 ? -9.462 0.797 0.587 1.00 96.94 156 ILE A CA 1
ATOM 1331 C C . ILE A 1 156 ? -9.153 -0.693 0.448 1.00 96.94 156 ILE A C 1
ATOM 1333 O O . ILE A 1 156 ? -9.575 -1.328 -0.522 1.00 96.94 156 ILE A O 1
ATOM 1337 N N . LEU A 1 157 ? -8.414 -1.241 1.412 1.00 97.88 157 LEU A N 1
ATOM 1338 C CA . LEU A 1 157 ? -7.977 -2.637 1.429 1.00 97.88 157 LEU A CA 1
ATOM 1339 C C . LEU A 1 157 ? -8.160 -3.226 2.826 1.00 97.88 157 LEU A C 1
ATOM 1341 O O . LEU A 1 157 ? -7.492 -2.820 3.772 1.00 97.88 157 LEU A O 1
ATOM 1345 N N . GLY A 1 158 ? -9.043 -4.211 2.957 1.00 97.56 158 GLY A N 1
ATOM 1346 C CA . GLY A 1 158 ? -9.286 -4.913 4.214 1.00 97.56 158 GLY A CA 1
ATOM 1347 C C . GLY A 1 158 ? -8.893 -6.379 4.162 1.00 97.56 158 GLY A C 1
ATOM 1348 O O . GLY A 1 158 ? -9.081 -7.037 3.141 1.00 97.56 158 GLY A O 1
ATOM 1349 N N . PHE A 1 159 ? -8.425 -6.912 5.290 1.00 98.00 159 PHE A N 1
ATOM 1350 C CA . PHE A 1 159 ? -8.226 -8.348 5.484 1.00 98.00 159 PHE A CA 1
ATOM 1351 C C . PHE A 1 159 ? -8.933 -8.810 6.752 1.00 98.00 159 PHE A C 1
ATOM 1353 O O . PHE A 1 159 ? -8.774 -8.227 7.824 1.00 98.00 159 PHE A O 1
ATOM 1360 N N . ASN A 1 160 ? -9.698 -9.884 6.606 1.00 96.38 160 ASN A N 1
ATOM 1361 C CA . ASN A 1 160 ? -10.302 -10.645 7.690 1.00 96.38 160 ASN A CA 1
ATOM 1362 C C . ASN A 1 160 ? -9.654 -12.036 7.781 1.00 96.38 160 ASN A C 1
ATOM 1364 O O . ASN A 1 160 ? -9.493 -12.571 8.875 1.00 96.38 160 ASN A O 1
ATOM 1368 N N . ASP A 1 161 ? -9.199 -12.576 6.646 1.00 97.25 161 ASP A N 1
ATOM 1369 C CA . ASP A 1 161 ? -8.308 -13.732 6.594 1.00 97.25 161 ASP A CA 1
ATOM 1370 C C . ASP A 1 161 ? -6.842 -13.287 6.748 1.00 97.25 161 ASP A C 1
ATOM 1372 O O . ASP A 1 161 ? -6.236 -12.695 5.849 1.00 97.25 161 ASP A O 1
ATOM 1376 N N . MET A 1 162 ? -6.269 -13.579 7.916 1.00 97.44 162 MET A N 1
ATOM 1377 C CA . MET A 1 162 ? -4.895 -13.206 8.251 1.00 97.44 162 MET A CA 1
ATOM 1378 C C . MET A 1 162 ? -3.842 -14.060 7.533 1.00 97.44 162 MET A C 1
ATOM 1380 O O . MET A 1 162 ? -2.716 -13.590 7.372 1.00 97.44 162 MET A O 1
ATOM 1384 N N . ASN A 1 163 ? -4.190 -15.269 7.078 1.00 98.19 163 ASN A N 1
ATOM 1385 C CA . ASN A 1 163 ? -3.289 -16.096 6.276 1.00 98.19 163 ASN A CA 1
ATOM 1386 C C . ASN A 1 163 ? -3.161 -15.506 4.874 1.00 98.19 163 ASN A C 1
ATOM 1388 O O . ASN A 1 163 ? -2.048 -15.273 4.414 1.00 98.19 163 ASN A O 1
ATOM 1392 N N . LEU A 1 164 ? -4.289 -15.139 4.256 1.00 98.44 164 LEU A N 1
ATOM 1393 C CA . LEU A 1 164 ? -4.294 -14.440 2.970 1.00 98.44 164 LEU A CA 1
ATOM 1394 C C . LEU A 1 164 ? -3.502 -13.125 3.030 1.00 98.44 164 LEU A C 1
ATOM 1396 O O . LEU A 1 164 ? -2.762 -12.799 2.104 1.00 98.44 164 LEU A O 1
ATOM 1400 N N . LYS A 1 165 ? -3.620 -12.379 4.136 1.00 98.31 165 LYS A N 1
ATOM 1401 C CA . LYS A 1 165 ? -2.810 -11.177 4.371 1.00 98.31 165 LYS A CA 1
ATOM 1402 C C . LYS A 1 165 ? -1.311 -11.480 4.366 1.00 98.31 165 LYS A C 1
ATOM 1404 O O . LYS A 1 165 ? -0.548 -10.707 3.797 1.00 98.31 165 LYS A O 1
ATOM 1409 N N . ASN A 1 166 ? -0.880 -12.561 5.019 1.00 98.56 166 ASN A N 1
ATOM 1410 C CA . ASN A 1 166 ? 0.534 -12.942 5.055 1.00 98.56 166 ASN A CA 1
ATOM 1411 C C . ASN A 1 166 ? 1.025 -13.373 3.666 1.00 98.56 166 ASN A C 1
ATOM 1413 O O . ASN A 1 166 ? 2.055 -12.882 3.223 1.00 98.56 166 ASN A O 1
ATOM 1417 N N . GLU A 1 167 ? 0.237 -14.169 2.936 1.00 98.31 167 GLU A N 1
ATOM 1418 C CA . GLU A 1 167 ? 0.549 -14.535 1.547 1.00 98.31 167 GLU A CA 1
ATOM 1419 C C . GLU A 1 167 ? 0.689 -13.301 0.644 1.00 98.31 167 GLU A C 1
ATOM 1421 O O . GLU A 1 167 ? 1.587 -13.241 -0.192 1.00 98.31 167 GLU A O 1
ATOM 1426 N N . PHE A 1 168 ? -0.160 -12.284 0.831 1.00 98.44 168 PHE A N 1
ATOM 1427 C CA . PHE A 1 168 ? -0.055 -11.023 0.097 1.00 98.44 168 PHE A CA 1
ATOM 1428 C C . PHE A 1 168 ? 1.252 -10.274 0.395 1.00 98.44 168 PHE A C 1
ATOM 1430 O O . PHE A 1 168 ? 1.874 -9.747 -0.528 1.00 98.44 168 PHE A O 1
ATOM 1437 N N . ILE A 1 169 ? 1.684 -10.242 1.659 1.00 98.31 169 ILE A N 1
ATOM 1438 C CA . ILE A 1 169 ? 2.962 -9.631 2.051 1.00 98.31 169 ILE A CA 1
ATOM 1439 C C . ILE A 1 169 ? 4.135 -10.383 1.411 1.00 98.31 169 ILE A C 1
ATOM 1441 O O . ILE A 1 169 ? 5.011 -9.752 0.821 1.00 98.31 169 ILE A O 1
ATOM 1445 N N . ASP A 1 170 ? 4.145 -11.713 1.489 1.00 98.06 170 ASP A N 1
ATOM 1446 C CA . ASP A 1 170 ? 5.224 -12.532 0.927 1.00 98.06 170 ASP A CA 1
ATOM 1447 C C . ASP A 1 170 ? 5.306 -12.358 -0.597 1.00 98.06 170 ASP A C 1
ATOM 1449 O O . ASP A 1 170 ? 6.378 -12.117 -1.159 1.00 98.06 170 ASP A O 1
ATOM 1453 N N . ALA A 1 171 ? 4.150 -12.370 -1.267 1.00 97.88 171 ALA A N 1
ATOM 1454 C CA . ALA A 1 171 ? 4.038 -12.103 -2.695 1.00 97.88 171 ALA A CA 1
ATOM 1455 C C . ALA A 1 171 ? 4.526 -10.694 -3.074 1.00 97.88 171 ALA A C 1
ATOM 1457 O O . ALA A 1 171 ? 5.166 -10.519 -4.113 1.00 97.88 171 ALA A O 1
ATOM 1458 N N . TYR A 1 172 ? 4.233 -9.682 -2.248 1.00 97.50 172 TYR A N 1
ATOM 1459 C CA . TYR A 1 172 ? 4.733 -8.322 -2.451 1.00 97.50 172 TYR A CA 1
ATOM 1460 C C . TYR A 1 172 ? 6.263 -8.289 -2.427 1.00 97.50 172 TYR A C 1
ATOM 1462 O O . TYR A 1 172 ? 6.866 -7.745 -3.352 1.00 97.50 172 TYR A O 1
ATOM 1470 N N . TYR A 1 173 ? 6.892 -8.886 -1.410 1.00 97.31 173 TYR A N 1
ATOM 1471 C CA . TYR A 1 173 ? 8.351 -8.866 -1.277 1.00 97.31 173 TYR A CA 1
ATOM 1472 C C . TYR A 1 173 ? 9.052 -9.634 -2.403 1.00 97.31 173 TYR A C 1
ATOM 1474 O O . TYR A 1 173 ? 10.075 -9.176 -2.909 1.00 97.31 173 TYR A O 1
ATOM 1482 N N . ALA A 1 174 ? 8.465 -10.732 -2.886 1.00 97.44 174 ALA A N 1
ATOM 1483 C CA . ALA A 1 174 ? 8.989 -11.440 -4.053 1.00 97.44 174 ALA A CA 1
ATOM 1484 C C . ALA A 1 174 ? 8.991 -10.567 -5.327 1.00 97.44 174 ALA A C 1
ATOM 1486 O O . ALA A 1 174 ? 9.961 -10.553 -6.090 1.00 97.44 174 ALA A O 1
ATOM 1487 N N . LEU A 1 175 ? 7.926 -9.790 -5.554 1.00 97.19 175 LEU A N 1
ATOM 1488 C CA . LEU A 1 175 ? 7.851 -8.869 -6.693 1.00 97.19 175 LEU A CA 1
ATOM 1489 C C . LEU A 1 175 ? 8.691 -7.597 -6.496 1.00 97.19 175 LEU A C 1
ATOM 1491 O O . LEU A 1 175 ? 9.208 -7.062 -7.479 1.00 97.19 175 LEU A O 1
ATOM 1495 N N . GLU A 1 176 ? 8.857 -7.117 -5.261 1.00 96.31 176 GLU A N 1
ATOM 1496 C CA . GLU A 1 176 ? 9.800 -6.042 -4.928 1.00 96.31 176 GLU A CA 1
ATOM 1497 C C . GLU A 1 176 ? 11.228 -6.442 -5.323 1.00 96.31 176 GLU A C 1
ATOM 1499 O O . GLU A 1 176 ? 11.912 -5.679 -6.009 1.00 96.31 176 GLU A O 1
ATOM 1504 N N . ASP A 1 177 ? 11.646 -7.660 -4.984 1.00 96.12 177 ASP A N 1
ATOM 1505 C CA . ASP A 1 177 ? 12.951 -8.200 -5.363 1.00 96.12 177 ASP A CA 1
ATOM 1506 C C . ASP A 1 177 ? 13.147 -8.232 -6.884 1.00 96.12 177 ASP A C 1
ATOM 1508 O O . ASP A 1 177 ? 14.196 -7.819 -7.389 1.00 96.12 177 ASP A O 1
ATOM 1512 N N . ILE A 1 178 ? 12.137 -8.693 -7.632 1.00 96.31 178 ILE A N 1
ATOM 1513 C CA . ILE A 1 178 ? 12.158 -8.691 -9.103 1.00 96.31 178 ILE A CA 1
ATOM 1514 C C . ILE A 1 178 ? 12.291 -7.262 -9.631 1.00 96.31 178 ILE A C 1
ATOM 1516 O O . ILE A 1 178 ? 13.102 -7.009 -10.527 1.00 96.31 178 ILE A O 1
ATOM 1520 N N . PHE A 1 179 ? 11.525 -6.325 -9.074 1.00 94.62 179 PHE A N 1
ATOM 1521 C CA . PHE A 1 179 ? 11.558 -4.923 -9.468 1.00 94.62 179 PHE A CA 1
ATOM 1522 C C . PHE A 1 179 ? 12.936 -4.289 -9.236 1.00 94.62 179 PHE A C 1
ATOM 1524 O O . PHE A 1 179 ? 13.466 -3.636 -10.136 1.00 94.62 179 PHE A O 1
ATOM 1531 N N . ILE A 1 180 ? 13.546 -4.515 -8.069 1.00 94.25 180 ILE A N 1
ATOM 1532 C CA . ILE A 1 180 ? 14.868 -3.975 -7.729 1.00 94.25 180 ILE A CA 1
ATOM 1533 C C . ILE A 1 180 ? 15.945 -4.578 -8.639 1.00 94.25 180 ILE A C 1
ATOM 1535 O O . ILE A 1 180 ? 16.715 -3.834 -9.252 1.00 94.25 180 ILE A O 1
ATOM 1539 N N . LYS A 1 181 ? 15.979 -5.911 -8.782 1.00 95.88 181 LYS A N 1
ATOM 1540 C CA . LYS A 1 181 ? 16.987 -6.623 -9.592 1.00 95.88 181 LYS A CA 1
ATOM 1541 C C . LYS A 1 181 ? 16.924 -6.246 -11.073 1.00 95.88 181 LYS A C 1
ATOM 1543 O O . LYS A 1 181 ? 17.958 -6.183 -11.731 1.00 95.88 181 LYS A O 1
ATOM 1548 N N . ASN A 1 182 ? 15.730 -5.948 -11.588 1.00 94.88 182 ASN A N 1
ATOM 1549 C CA . ASN A 1 182 ? 15.500 -5.665 -13.008 1.00 94.88 182 ASN A CA 1
ATOM 1550 C C . ASN A 1 182 ? 15.191 -4.185 -13.294 1.00 94.88 182 ASN A C 1
ATOM 1552 O O . ASN A 1 182 ? 14.640 -3.854 -14.348 1.00 94.88 182 ASN A O 1
ATOM 1556 N N . ARG A 1 183 ? 15.567 -3.270 -12.388 1.00 92.06 183 ARG A N 1
ATOM 1557 C CA . ARG A 1 183 ? 15.258 -1.833 -12.498 1.00 92.06 183 ARG A CA 1
ATOM 1558 C C . ARG A 1 183 ? 15.710 -1.214 -13.825 1.00 92.06 183 ARG A C 1
ATOM 1560 O O . ARG A 1 183 ? 14.972 -0.427 -14.413 1.00 92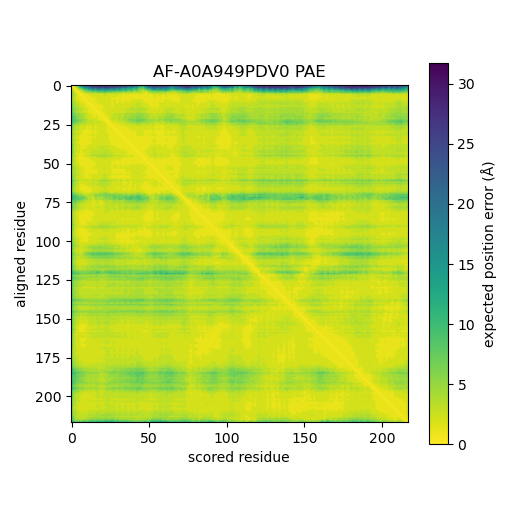.06 183 ARG A O 1
ATOM 1567 N N . ALA A 1 184 ? 16.895 -1.583 -14.315 1.00 93.38 184 ALA A N 1
ATOM 1568 C CA . ALA A 1 184 ? 17.427 -1.078 -15.584 1.00 93.38 184 ALA A CA 1
ATOM 1569 C C . ALA A 1 184 ? 16.538 -1.464 -16.779 1.00 93.38 184 ALA A C 1
ATOM 1571 O O . ALA A 1 184 ? 16.260 -0.629 -17.636 1.00 93.38 184 ALA A O 1
ATOM 1572 N N . SER A 1 185 ? 16.034 -2.701 -16.795 1.00 92.94 185 SER A N 1
ATOM 1573 C CA . SER A 1 185 ? 15.134 -3.207 -17.839 1.00 92.94 185 SER A CA 1
ATOM 1574 C C . SER A 1 185 ? 13.769 -2.519 -17.814 1.00 92.94 185 SER A C 1
ATOM 1576 O O . SER A 1 185 ? 13.116 -2.389 -18.848 1.00 92.94 185 SER A O 1
ATOM 1578 N N . TYR A 1 186 ? 13.338 -2.058 -16.638 1.00 88.94 186 TYR A N 1
ATOM 1579 C CA . TYR A 1 186 ? 12.064 -1.366 -16.469 1.00 88.94 186 TYR A CA 1
ATOM 1580 C C . TYR A 1 186 ? 12.129 0.139 -16.805 1.00 88.94 186 TYR A C 1
ATOM 1582 O O . TYR A 1 186 ? 11.122 0.731 -17.195 1.00 88.94 186 TYR A O 1
ATOM 1590 N N . GLN A 1 187 ? 13.298 0.775 -16.695 1.00 90.75 187 GLN A N 1
ATOM 1591 C CA . GLN A 1 187 ? 13.476 2.223 -16.873 1.00 90.75 187 GLN A CA 1
ATOM 1592 C C . GLN A 1 187 ? 12.795 2.815 -18.137 1.00 90.75 187 GLN A C 1
ATOM 1594 O O . GLN A 1 187 ? 12.108 3.833 -18.004 1.00 90.75 187 GLN A O 1
ATOM 1599 N N . PRO A 1 188 ? 12.840 2.178 -19.329 1.00 92.06 188 PRO A N 1
ATOM 1600 C CA . PRO A 1 188 ? 12.147 2.694 -20.516 1.00 92.06 188 PRO A CA 1
ATOM 1601 C C . PRO A 1 188 ? 10.613 2.725 -20.397 1.00 92.06 188 PRO A C 1
ATOM 1603 O O . PRO A 1 188 ? 9.952 3.528 -21.057 1.00 92.06 188 PRO A O 1
ATOM 1606 N N . LEU A 1 189 ? 10.010 1.847 -19.583 1.00 90.38 189 LEU A N 1
ATOM 1607 C CA . LEU A 1 189 ? 8.577 1.907 -19.275 1.00 90.38 189 LEU A CA 1
ATOM 1608 C C . LEU A 1 189 ? 8.283 3.104 -18.364 1.00 90.38 189 LEU A C 1
ATOM 1610 O O . LEU A 1 189 ? 7.341 3.851 -18.629 1.00 90.38 189 LEU A O 1
ATOM 1614 N N . LYS A 1 190 ? 9.122 3.344 -17.350 1.00 89.38 190 LYS A N 1
ATOM 1615 C CA . LYS A 1 190 ? 9.001 4.507 -16.455 1.00 89.38 190 LYS A CA 1
ATOM 1616 C C . LYS A 1 190 ? 8.998 5.826 -17.233 1.00 89.38 190 LYS A C 1
ATOM 1618 O O . LYS A 1 190 ? 8.135 6.669 -17.016 1.00 89.38 190 LYS A O 1
ATOM 1623 N N . GLU A 1 191 ? 9.914 5.973 -18.187 1.00 90.69 191 GLU A N 1
ATOM 1624 C CA . GLU A 1 191 ? 10.038 7.165 -19.044 1.00 90.69 191 GLU A CA 1
ATOM 1625 C C . GLU A 1 191 ? 8.806 7.406 -19.928 1.00 90.69 191 GLU A C 1
ATOM 1627 O O . GLU A 1 191 ? 8.535 8.534 -20.329 1.00 90.69 191 GLU A O 1
ATOM 1632 N N . ARG A 1 192 ? 8.014 6.359 -20.186 1.00 90.75 192 ARG A N 1
ATOM 1633 C CA . ARG A 1 192 ? 6.732 6.433 -20.903 1.00 90.75 192 ARG A CA 1
ATOM 1634 C C . ARG A 1 192 ? 5.531 6.649 -19.973 1.00 90.75 192 ARG A C 1
ATOM 1636 O O . ARG A 1 192 ? 4.396 6.558 -20.431 1.00 90.75 192 ARG A O 1
ATOM 1643 N N . GLY A 1 193 ? 5.768 6.912 -18.687 1.00 89.25 193 GLY A N 1
ATOM 1644 C CA . GLY A 1 193 ? 4.734 7.188 -17.689 1.00 89.25 193 GLY A CA 1
ATOM 1645 C C . GLY A 1 193 ? 4.127 5.949 -17.024 1.00 89.25 193 GLY A C 1
ATOM 1646 O O . GLY A 1 193 ? 3.087 6.064 -16.380 1.00 89.25 193 GLY A O 1
ATOM 1647 N N . TYR A 1 194 ? 4.732 4.767 -17.174 1.00 92.50 194 TYR A N 1
ATOM 1648 C CA . TYR A 1 194 ? 4.275 3.562 -16.477 1.00 92.50 194 TYR A CA 1
ATOM 1649 C C . TYR A 1 194 ? 4.786 3.509 -15.034 1.00 92.50 194 TYR A C 1
ATOM 1651 O O . TYR A 1 194 ? 5.927 3.875 -14.745 1.00 92.50 194 TYR A O 1
ATOM 1659 N N . GLU A 1 195 ? 3.967 2.971 -14.132 1.00 91.62 195 GLU A N 1
ATOM 1660 C CA . GLU A 1 195 ? 4.258 2.901 -12.700 1.00 91.62 195 GLU A CA 1
ATOM 1661 C C . GLU A 1 195 ? 4.297 1.447 -12.195 1.00 91.62 195 GLU A C 1
ATOM 1663 O O . GLU A 1 195 ? 3.245 0.890 -11.896 1.00 91.62 195 GLU A O 1
ATOM 1668 N N . PRO A 1 196 ? 5.480 0.814 -12.089 1.00 89.31 196 PRO A N 1
ATOM 1669 C CA . PRO A 1 196 ? 5.641 -0.648 -11.941 1.00 89.31 196 PRO A CA 1
ATOM 1670 C C . PRO A 1 196 ? 5.059 -1.164 -10.646 1.00 89.31 196 PRO A C 1
ATOM 1672 O O . PRO A 1 196 ? 4.499 -2.246 -10.546 1.00 89.31 196 PRO A O 1
ATOM 1675 N N . CYS A 1 197 ? 5.195 -0.360 -9.622 1.00 91.12 197 CYS A N 1
ATOM 1676 C CA . CYS A 1 197 ? 4.821 -0.682 -8.272 1.00 91.12 197 CYS A CA 1
ATOM 1677 C C . CYS A 1 197 ? 3.302 -0.731 -8.061 1.00 91.12 197 CYS A C 1
ATOM 1679 O O . CYS A 1 197 ? 2.870 -1.412 -7.137 1.00 91.12 197 CYS A O 1
ATOM 1681 N N . ILE A 1 198 ? 2.482 -0.159 -8.959 1.00 93.56 198 ILE A N 1
ATOM 1682 C CA . ILE A 1 198 ? 1.036 -0.450 -8.951 1.00 93.56 198 ILE A CA 1
ATOM 1683 C C . ILE A 1 198 ? 0.776 -1.916 -9.324 1.00 93.56 198 ILE A C 1
ATOM 1685 O O . ILE A 1 198 ? -0.193 -2.500 -8.862 1.00 93.56 198 ILE A O 1
ATOM 1689 N N . VAL A 1 199 ? 1.650 -2.554 -10.114 1.00 95.88 199 VAL A N 1
ATOM 1690 C CA . VAL A 1 199 ? 1.563 -3.997 -10.384 1.00 95.88 199 VAL A CA 1
ATOM 1691 C C . VAL A 1 199 ? 1.936 -4.790 -9.134 1.00 95.88 199 VAL A C 1
ATOM 1693 O O . VAL A 1 199 ? 1.205 -5.704 -8.767 1.00 95.88 199 VAL A O 1
ATOM 1696 N N . ILE A 1 200 ? 3.026 -4.403 -8.462 1.00 96.50 200 ILE A N 1
ATOM 1697 C CA . ILE A 1 200 ? 3.537 -5.055 -7.240 1.00 96.50 200 ILE A CA 1
ATOM 1698 C C . ILE A 1 200 ? 2.485 -5.046 -6.114 1.00 96.50 200 ILE A C 1
ATOM 1700 O O . ILE A 1 200 ? 2.364 -6.019 -5.376 1.00 96.50 200 ILE A O 1
ATOM 1704 N N . GLU A 1 201 ? 1.705 -3.969 -5.985 1.00 96.06 201 GLU A N 1
ATOM 1705 C CA . GLU A 1 201 ? 0.623 -3.870 -4.996 1.00 96.06 201 GLU A CA 1
ATOM 1706 C C . GLU A 1 201 ? -0.703 -4.440 -5.529 1.00 96.06 201 GLU A C 1
ATOM 1708 O O . GLU A 1 201 ? -1.237 -5.411 -4.997 1.00 96.06 201 GLU A O 1
ATOM 1713 N N . GLN A 1 202 ? -1.246 -3.840 -6.587 1.00 96.69 202 GLN A N 1
ATOM 1714 C CA . GLN A 1 202 ? -2.652 -3.997 -6.968 1.00 96.69 202 GLN A CA 1
ATOM 1715 C C . GLN A 1 202 ? -2.896 -5.222 -7.849 1.00 96.69 202 GLN A C 1
ATOM 1717 O O . GLN A 1 202 ? -3.816 -6.006 -7.607 1.00 96.69 202 GLN A O 1
ATOM 1722 N N . TYR A 1 203 ? -2.073 -5.408 -8.885 1.00 97.56 203 TYR A N 1
ATOM 1723 C CA . TYR A 1 203 ? -2.211 -6.572 -9.765 1.00 97.56 203 TYR A CA 1
ATOM 1724 C C . TYR A 1 203 ? -1.762 -7.859 -9.072 1.00 97.56 203 TYR A C 1
ATOM 1726 O O . TYR A 1 203 ? -2.417 -8.887 -9.216 1.00 97.56 203 TYR A O 1
ATOM 1734 N N . ASN A 1 204 ? -0.697 -7.794 -8.273 1.00 97.31 204 ASN A N 1
ATOM 1735 C CA . ASN A 1 204 ? -0.235 -8.907 -7.452 1.00 97.31 204 ASN A CA 1
ATOM 1736 C C . ASN A 1 204 ? -1.356 -9.464 -6.568 1.00 97.31 204 ASN A C 1
ATOM 1738 O O . ASN A 1 204 ? -1.612 -10.667 -6.579 1.00 97.31 204 ASN A O 1
ATOM 1742 N N . LEU A 1 205 ? -2.083 -8.584 -5.870 1.00 97.69 205 LEU A N 1
ATOM 1743 C CA . LEU A 1 205 ? -3.231 -8.995 -5.071 1.00 97.69 205 LEU A CA 1
ATOM 1744 C C . LEU A 1 205 ? -4.322 -9.629 -5.941 1.00 97.69 205 LEU A C 1
ATOM 1746 O O . LEU A 1 205 ? -4.836 -10.685 -5.592 1.00 97.69 205 LEU A O 1
ATOM 1750 N N . ALA A 1 206 ? -4.646 -9.047 -7.100 1.00 97.88 206 ALA A N 1
ATOM 1751 C CA . ALA A 1 206 ? -5.615 -9.644 -8.024 1.00 97.88 206 ALA A CA 1
ATOM 1752 C C . ALA A 1 206 ? -5.207 -11.065 -8.463 1.00 97.88 206 ALA A C 1
ATOM 1754 O O . ALA A 1 206 ? -6.053 -11.960 -8.505 1.00 97.88 206 ALA A O 1
ATOM 1755 N N . SER A 1 207 ? -3.918 -11.271 -8.738 1.00 98.25 207 SER A N 1
ATOM 1756 C CA . SER A 1 207 ? -3.333 -12.561 -9.108 1.00 98.25 207 SER A CA 1
ATOM 1757 C C . SER A 1 207 ? -3.425 -13.587 -7.984 1.00 98.25 207 SER A C 1
ATOM 1759 O O . SER A 1 207 ? -3.912 -14.696 -8.201 1.00 98.25 207 SER A O 1
ATOM 1761 N N . LEU A 1 208 ? -3.051 -13.188 -6.766 1.00 98.44 208 LEU A N 1
ATOM 1762 C CA . LEU A 1 208 ? -3.155 -14.027 -5.576 1.00 98.44 208 LEU A CA 1
ATOM 1763 C C . LEU A 1 208 ? -4.605 -14.436 -5.288 1.00 98.44 208 LEU A C 1
ATOM 1765 O O . LEU A 1 208 ? -4.892 -15.602 -5.040 1.00 98.44 208 LEU A O 1
ATOM 1769 N N . LEU A 1 209 ? -5.550 -13.499 -5.370 1.00 98.25 209 LEU A N 1
ATOM 1770 C CA . LEU A 1 209 ? -6.966 -13.813 -5.171 1.00 98.25 209 LEU A CA 1
ATOM 1771 C C . LEU A 1 209 ? -7.483 -14.788 -6.236 1.00 98.25 209 LEU A C 1
ATOM 1773 O O . LEU A 1 209 ? -8.225 -15.715 -5.909 1.00 98.25 209 LEU A O 1
ATOM 1777 N N . ASN A 1 210 ? -7.061 -14.615 -7.491 1.00 98.12 210 ASN A N 1
ATOM 1778 C CA . ASN A 1 210 ? -7.424 -15.514 -8.580 1.00 98.12 210 ASN A CA 1
ATOM 1779 C C . ASN A 1 210 ? -6.889 -16.937 -8.354 1.00 98.12 210 ASN A C 1
ATOM 1781 O O . ASN A 1 210 ? -7.661 -17.889 -8.449 1.00 98.12 210 ASN A O 1
ATOM 1785 N N . SER A 1 211 ? -5.611 -17.097 -7.990 1.00 97.94 211 SER A N 1
ATOM 1786 C CA . SER A 1 211 ? -5.014 -18.422 -7.750 1.00 97.94 211 SER A CA 1
ATOM 1787 C C . SER A 1 211 ? -5.663 -19.164 -6.575 1.00 97.94 211 SER A C 1
ATOM 1789 O O . SER A 1 211 ? -5.736 -20.393 -6.566 1.00 97.94 211 SER A O 1
ATOM 1791 N N . ARG A 1 212 ? -6.203 -18.422 -5.600 1.00 97.44 212 ARG A N 1
ATOM 1792 C CA . ARG A 1 212 ? -6.942 -18.963 -4.449 1.00 97.44 212 ARG A CA 1
ATOM 1793 C C . ARG A 1 212 ? -8.448 -19.115 -4.681 1.00 97.44 212 ARG A C 1
ATOM 1795 O O . ARG A 1 212 ? -9.149 -19.559 -3.774 1.00 97.44 212 ARG A O 1
ATOM 1802 N N . ASN A 1 213 ? -8.965 -18.775 -5.865 1.00 97.12 213 ASN A N 1
ATOM 1803 C CA . ASN A 1 213 ? -10.404 -18.727 -6.160 1.00 97.12 213 ASN A CA 1
ATOM 1804 C C . ASN A 1 213 ? -11.202 -17.852 -5.168 1.00 97.12 213 ASN A C 1
ATOM 1806 O O . ASN A 1 213 ? -12.349 -18.151 -4.821 1.00 97.12 213 ASN A O 1
ATOM 1810 N N . ILE A 1 214 ? -10.597 -16.758 -4.699 1.00 97.19 214 ILE A N 1
ATOM 1811 C CA . ILE A 1 214 ? -11.209 -15.817 -3.762 1.00 97.19 214 ILE A CA 1
ATOM 1812 C C . ILE A 1 214 ? -11.800 -14.642 -4.536 1.00 97.19 214 ILE A C 1
ATOM 1814 O O . ILE A 1 214 ? -11.114 -13.955 -5.290 1.00 97.19 214 ILE A O 1
ATOM 1818 N N . LYS A 1 215 ? -13.086 -14.368 -4.302 1.00 94.81 215 LYS A N 1
ATOM 1819 C CA . LYS A 1 215 ? -13.717 -13.119 -4.731 1.00 94.81 215 LYS A CA 1
ATOM 1820 C C . LYS A 1 215 ? -13.635 -12.112 -3.580 1.00 94.81 215 LYS A C 1
ATOM 1822 O O . LYS A 1 215 ? -14.099 -12.452 -2.488 1.00 94.81 215 LYS A O 1
ATOM 1827 N N . PRO A 1 216 ? -13.035 -10.929 -3.791 1.00 93.81 216 PRO A N 1
ATOM 1828 C CA . PRO A 1 216 ? -13.080 -9.867 -2.798 1.00 93.81 216 PRO A CA 1
ATOM 1829 C C . PRO A 1 216 ? -14.511 -9.343 -2.670 1.00 93.81 216 PRO A C 1
ATOM 1831 O O . PRO A 1 216 ? -15.275 -9.397 -3.642 1.00 93.81 216 PRO A O 1
ATOM 1834 N N . ASN A 1 217 ? -14.840 -8.850 -1.479 1.00 92.00 217 ASN A N 1
ATOM 1835 C CA . ASN A 1 217 ? -16.047 -8.055 -1.271 1.00 92.00 217 ASN A CA 1
ATOM 1836 C C . ASN A 1 217 ? -15.872 -6.639 -1.809 1.00 92.00 217 ASN A C 1
ATOM 1838 O O . ASN A 1 217 ? -14.756 -6.094 -1.630 1.00 92.00 217 ASN A O 1
#

Mean predicted aligned error: 3.22 Å

Foldseek 3Di:
DPDDAAEEEFFELLLQCVCLVVPHRCLVVLLVLLLQQQVLCVVPDDHYEYEYEPVSCVRCVPRPYHYHYDDDDRDNQQRCRRVLVRLVPDPAKHKYAYSNDHDPDDDPPPWDFKAFDFKDPQCVPAPLVLLCVLVVPCPVPLLRDSPPVIWTDVNMMIGRHVVLSVVLSVQLVVSVVVCVVCVVVCVVVVVVVHRNNCCSRIVSSVSNCVSVVHDHD

Nearest PDB structures (foldseek):
  1g95-assembly1_A  TM=4.314E-01  e=2.137E-01  Streptococcus pneumoniae
  1g97-assembly1_A  TM=4.413E-01  e=1.771E-01  Streptococcus pneumoniae
  4aaw-assembly1_A  TM=3.868E-01  e=5.461E-01  Streptococcus pneumoniae
  6kqw-assembly1_A  TM=4.345E-01  e=1.087E+00  Bacillus subtilis subsp. subtilis str. 168

Solvent-accessible surface area (backbone atoms only — not comparable to full-atom values): 12270 Å² total; per-residue (Å²): 128,87,73,83,57,36,40,34,34,43,42,54,44,62,23,31,70,64,34,60,82,76,74,51,71,47,51,70,62,50,53,53,40,32,53,50,23,56,57,41,43,56,78,70,51,87,57,42,38,38,33,20,23,76,74,41,37,78,76,49,61,81,49,102,49,51,61,42,80,47,92,70,84,91,44,56,79,51,58,60,53,40,44,55,52,48,58,67,72,56,92,64,46,32,34,39,42,38,45,89,46,75,62,90,65,79,77,85,78,91,49,79,45,34,36,44,67,43,72,44,92,50,28,82,81,63,38,50,72,51,42,52,57,51,52,78,74,40,88,88,42,89,42,65,62,68,75,80,84,57,29,38,42,67,53,33,37,28,37,54,30,67,66,62,48,50,54,48,52,55,54,30,53,56,41,48,51,51,48,63,77,41,42,78,80,44,44,71,46,45,79,71,72,45,63,66,50,55,43,42,56,26,36,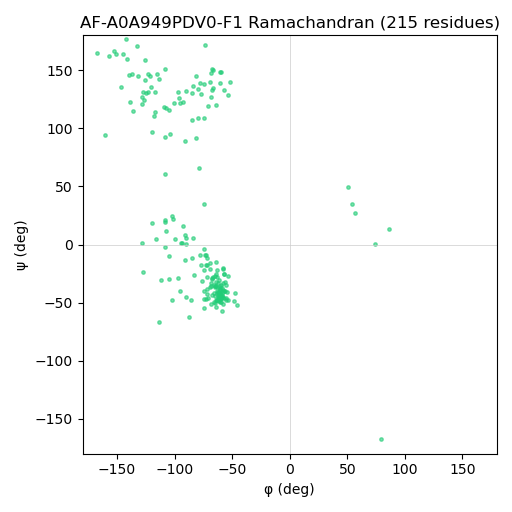43,48,44,25,42,30,57,67,67,74,51,80,65,78

Secondary structure (DSSP, 8-state):
-PPPPEEEEEE-SHHHHTTTTSS---HHHHHHHHHHHHHHHTTT-S-EEEEE-HHHHHHHTTSSSEEEE------SS-TTHHHHHHHHT--S-EEEE-TT---SS------SSEEEEEE-TTHHHHTHHHHHHHHTS-TT-TT--S--S--EEEEEEEES-HHHHHHHHHHHHHHHHHHHHTHHHHHHHHHTT--THHIIIIIHHHHHHHHTTPPP-

Radius of gyration: 17.01 Å; Cα contacts (8 Å, |Δi|>4): 335; chains: 1; bounding box: 38×40×39 Å

pLDDT: mean 94.96, std 5.46, range [44.5, 98.81]

Sequence (217 aa):
MHKEPRIIYSLSAFPLINNRWFQGNKLKETIYMTALSVLYSHLWYEDIELYVDETAYKYLYMLPCKVTLINIDKHKELWMKSKIHAIAQQNKPFIHIDTDVFITKKIDFNFKNCLLERKEGTYKYHYKKQVAFFSNYTEHLDHWHEDLGYSFSCGILGFNDMNLKNEFIDAYYALEDIFIKNRASYQPLKERGYEPCIVIEQYNLASLLNSRNIKPN